Protein AF-L8LSI2-F1 (afdb_monomer)

Mean predicted aligned error: 6.13 Å

Foldseek 3Di:
DPDPDDDDFDDDFDPVCVVVLLVQLLLLLVLLVVVQVCVVPDPDDVVVVLVCCCVPSLFDSQQVVQSVVVSVVLVVVLVVVLVVVLVVLVVLLVVLVVVLVVLVVVLVVDDDDCDDPPDHDPNRVSVVVSVVSVVVNVVSVVVNVVSVPDDGDDDQLDPVLVVCLVPVVVVPHPDNVRSVVSSSVSSSQGGKRWFALVDQLQGPQWHDDPFKIKGADRSNCCVPQNGIDIGGRHDTPPCRVVSVVCSVSSHHDMDTDGD

Structure (mmCIF, N/CA/C/O backbone):
data_AF-L8LSI2-F1
#
_entry.id   AF-L8LSI2-F1
#
loop_
_atom_site.group_PDB
_atom_site.id
_atom_site.type_symbol
_atom_site.label_atom_id
_atom_site.label_alt_id
_atom_site.label_comp_id
_atom_site.label_asym_id
_atom_site.label_entity_id
_atom_site.label_seq_id
_atom_site.pdbx_PDB_ins_code
_atom_site.Cartn_x
_atom_site.Cartn_y
_atom_site.Cartn_z
_atom_site.occupancy
_atom_site.B_iso_or_equiv
_atom_site.auth_seq_id
_atom_site.auth_comp_id
_atom_site.auth_asym_id
_atom_site.auth_atom_id
_atom_site.pdbx_PDB_model_num
ATOM 1 N N . MET A 1 1 ? 2.023 -29.918 3.767 1.00 35.50 1 MET A N 1
ATOM 2 C CA . MET A 1 1 ? 2.142 -28.447 3.877 1.00 35.50 1 MET A CA 1
ATOM 3 C C . MET A 1 1 ? 0.892 -27.826 3.274 1.00 35.50 1 MET A C 1
ATOM 5 O O . MET A 1 1 ? 0.825 -27.642 2.066 1.00 35.50 1 MET A O 1
ATOM 9 N N . THR A 1 2 ? -0.143 -27.598 4.078 1.00 40.16 2 THR A N 1
ATOM 10 C CA . THR A 1 2 ? -1.339 -26.873 3.631 1.00 40.16 2 THR A CA 1
ATOM 11 C C . THR A 1 2 ? -0.936 -25.434 3.340 1.00 40.16 2 THR A C 1
ATOM 13 O O . THR A 1 2 ? -0.542 -24.702 4.243 1.00 40.16 2 THR A O 1
ATOM 16 N N . SER A 1 3 ? -0.969 -25.049 2.065 1.00 47.06 3 SER A N 1
ATOM 17 C CA . SER A 1 3 ? -0.861 -23.649 1.660 1.00 47.06 3 SER A CA 1
ATOM 18 C C . SER A 1 3 ? -1.893 -22.843 2.455 1.00 47.06 3 SER A C 1
ATOM 20 O O . SER A 1 3 ? -3.086 -23.139 2.369 1.00 47.06 3 SER A O 1
ATOM 22 N N . ASN A 1 4 ? -1.449 -21.873 3.263 1.00 65.06 4 ASN A N 1
ATOM 23 C CA . ASN A 1 4 ? -2.343 -20.934 3.942 1.00 65.06 4 ASN A CA 1
ATOM 24 C C . ASN A 1 4 ? -3.002 -20.057 2.872 1.00 65.06 4 ASN A C 1
ATOM 26 O O . ASN A 1 4 ? -2.488 -19.002 2.498 1.00 65.06 4 ASN A O 1
ATOM 30 N N . ARG A 1 5 ? -4.120 -20.540 2.328 1.00 80.12 5 ARG A N 1
ATOM 31 C CA . ARG A 1 5 ? -4.909 -19.838 1.323 1.00 80.12 5 ARG A CA 1
ATOM 32 C C . ARG A 1 5 ? -5.570 -18.637 1.991 1.00 80.12 5 ARG A C 1
ATOM 34 O O . ARG A 1 5 ? -6.463 -18.792 2.814 1.00 80.12 5 ARG A O 1
ATOM 41 N N . VAL A 1 6 ? -5.127 -17.440 1.623 1.00 85.75 6 VAL A N 1
ATOM 42 C CA . VAL A 1 6 ? -5.803 -16.193 1.986 1.00 85.75 6 VAL A CA 1
ATOM 43 C C . VAL A 1 6 ? -6.892 -15.939 0.949 1.00 85.75 6 VAL A C 1
ATOM 45 O O . VAL A 1 6 ? -6.608 -15.882 -0.247 1.00 85.75 6 VAL A O 1
ATOM 48 N N . VAL A 1 7 ? -8.132 -15.802 1.407 1.00 91.69 7 VAL A N 1
ATOM 49 C CA . VAL A 1 7 ? -9.294 -15.432 0.589 1.00 91.69 7 VAL A CA 1
ATOM 50 C C . VAL A 1 7 ? -9.798 -14.054 1.008 1.00 91.69 7 VAL A C 1
ATOM 52 O O . VAL A 1 7 ? -9.574 -13.611 2.134 1.00 91.69 7 VAL A O 1
ATOM 55 N N . THR A 1 8 ? -10.419 -13.323 0.087 1.00 93.56 8 THR A N 1
ATOM 56 C CA . THR A 1 8 ? -10.956 -11.984 0.352 1.00 93.56 8 THR A CA 1
ATOM 57 C C . THR A 1 8 ? -12.347 -11.885 -0.242 1.00 93.56 8 THR A C 1
ATOM 59 O O . THR A 1 8 ? -12.521 -12.069 -1.445 1.00 93.56 8 THR A O 1
ATOM 62 N N . TYR A 1 9 ? -13.311 -11.563 0.614 1.00 94.62 9 TYR A N 1
ATOM 63 C CA . TYR A 1 9 ? -14.705 -11.335 0.258 1.00 94.62 9 TYR A CA 1
ATOM 64 C C . TYR A 1 9 ? -15.060 -9.873 0.485 1.00 94.62 9 TYR A C 1
ATOM 66 O O . TYR A 1 9 ? -14.473 -9.205 1.338 1.00 94.62 9 TYR A O 1
ATOM 74 N N . GLN A 1 10 ? -16.002 -9.369 -0.305 1.00 94.50 10 GLN A N 1
ATOM 75 C CA . GLN A 1 10 ? -16.424 -7.975 -0.257 1.00 94.50 10 GLN A CA 1
ATOM 76 C C . GLN A 1 10 ? -17.940 -7.880 -0.146 1.00 94.50 10 GLN A C 1
ATOM 78 O O . GLN A 1 10 ? -18.670 -8.674 -0.739 1.00 94.50 10 GLN A O 1
ATOM 83 N N . THR A 1 11 ? -18.391 -6.874 0.589 1.00 94.56 11 THR A N 1
ATOM 84 C CA . THR A 1 11 ? -19.790 -6.467 0.666 1.00 94.56 11 THR A CA 1
ATOM 85 C C . THR A 1 11 ? -19.872 -4.948 0.796 1.00 94.56 11 THR A C 1
ATOM 87 O O . THR A 1 11 ? -18.849 -4.288 1.001 1.00 94.56 11 THR A O 1
ATOM 90 N N . ARG A 1 12 ? -21.067 -4.389 0.607 1.00 93.56 12 ARG A N 1
ATOM 91 C CA . ARG A 1 12 ? -21.328 -2.954 0.734 1.00 93.56 12 ARG A CA 1
ATOM 92 C C . ARG A 1 12 ? -21.950 -2.669 2.096 1.00 93.56 12 ARG A C 1
ATOM 94 O O . ARG A 1 12 ? -22.789 -3.431 2.558 1.00 93.56 12 ARG A O 1
ATOM 101 N N . ILE A 1 13 ? -21.517 -1.571 2.699 1.00 92.44 13 ILE A N 1
ATOM 102 C CA . ILE A 1 13 ? -22.135 -0.985 3.892 1.00 92.44 13 ILE A CA 1
ATOM 103 C C . ILE A 1 13 ? -23.110 0.117 3.464 1.00 92.44 13 ILE A C 1
ATOM 105 O O . ILE A 1 13 ? -23.010 0.613 2.333 1.00 92.44 13 ILE A O 1
ATOM 109 N N . ASP A 1 14 ? -24.022 0.500 4.354 1.00 92.06 14 ASP A N 1
ATOM 110 C CA . ASP A 1 14 ? -24.950 1.597 4.095 1.00 92.06 14 ASP A CA 1
ATOM 111 C C . ASP A 1 14 ? -24.201 2.939 4.021 1.00 92.06 14 ASP A C 1
ATOM 113 O O . ASP A 1 14 ? -23.191 3.171 4.691 1.00 92.06 14 ASP A O 1
ATOM 117 N N . SER A 1 15 ? -24.718 3.835 3.185 1.00 90.75 15 SER A N 1
ATOM 118 C CA . SER A 1 15 ? -24.304 5.233 3.104 1.00 90.75 15 SER A CA 1
ATOM 119 C C . SER A 1 15 ? -24.383 5.978 4.441 1.00 90.75 15 SER A C 1
ATOM 121 O O . SER A 1 15 ? -23.566 6.873 4.672 1.00 90.75 15 SER A O 1
ATOM 123 N N . SER A 1 16 ? -25.300 5.595 5.342 1.00 93.12 16 SER A N 1
ATOM 124 C CA . SER A 1 16 ? -25.395 6.159 6.697 1.00 93.12 16 SER A CA 1
ATOM 125 C C . SER A 1 16 ? -24.095 6.010 7.487 1.00 93.12 16 SER A C 1
ATOM 127 O O . SER A 1 16 ? -23.761 6.863 8.310 1.00 93.12 16 SER A O 1
ATOM 129 N N . ASP A 1 17 ? -23.321 4.965 7.196 1.00 94.31 17 ASP A N 1
ATOM 130 C CA . ASP A 1 17 ? -22.139 4.599 7.973 1.00 94.31 17 ASP A CA 1
ATOM 131 C C . ASP A 1 17 ? -20.854 5.236 7.420 1.00 94.31 17 ASP A C 1
ATOM 133 O O . ASP A 1 17 ? -19.763 5.090 7.988 1.00 94.31 17 ASP A O 1
ATOM 137 N N . TYR A 1 18 ? -20.953 5.974 6.307 1.00 93.12 18 TYR A N 1
ATOM 138 C CA . TYR A 1 18 ? -19.796 6.574 5.639 1.00 93.12 18 TYR A CA 1
ATOM 139 C C . TYR A 1 18 ? -19.136 7.648 6.500 1.00 93.12 18 TYR A C 1
ATOM 141 O O . TYR A 1 18 ? -17.911 7.751 6.493 1.00 93.12 18 TYR A O 1
ATOM 149 N N . SER A 1 19 ? -19.910 8.402 7.289 1.00 93.31 19 SER A N 1
ATOM 150 C CA . SER A 1 19 ? -19.361 9.403 8.215 1.00 93.31 19 SER A CA 1
ATOM 151 C C . SER A 1 19 ? -18.460 8.753 9.270 1.00 93.31 19 SER A C 1
ATOM 153 O O . SER A 1 19 ? -17.312 9.166 9.434 1.00 93.31 19 SER A O 1
ATOM 155 N N . PHE A 1 20 ? -18.922 7.671 9.906 1.00 95.06 20 PHE A N 1
ATOM 156 C CA . PHE A 1 20 ? -18.107 6.903 10.849 1.00 95.06 20 PHE A CA 1
ATOM 157 C C . PHE A 1 20 ? -16.828 6.376 10.190 1.00 95.06 20 PHE A C 1
ATOM 159 O O . PHE A 1 20 ? -15.725 6.503 10.733 1.00 95.06 20 PHE A O 1
ATOM 166 N N . CYS A 1 21 ? -16.959 5.809 8.990 1.00 95.00 21 CYS A N 1
ATOM 167 C CA . CYS A 1 21 ? -15.807 5.300 8.265 1.00 95.00 21 CYS A CA 1
ATOM 168 C C . CYS A 1 21 ? -14.811 6.415 7.907 1.00 95.00 21 CYS A C 1
ATOM 170 O O . CYS A 1 21 ? -13.594 6.194 7.993 1.00 95.00 21 CYS A O 1
ATOM 172 N N . HIS A 1 22 ? -15.310 7.604 7.558 1.00 93.88 22 HIS A N 1
ATOM 173 C CA . HIS A 1 22 ? -14.516 8.797 7.279 1.00 93.88 22 HIS A CA 1
ATOM 174 C C . HIS A 1 22 ? -13.660 9.211 8.478 1.00 93.88 22 HIS A C 1
ATOM 176 O O . HIS A 1 22 ? -12.438 9.326 8.345 1.00 93.88 22 HIS A O 1
ATOM 182 N N . GLU A 1 23 ? -14.263 9.336 9.660 1.00 94.69 23 GLU A N 1
ATOM 183 C CA . GLU A 1 23 ? -13.556 9.708 10.894 1.00 94.69 23 GLU A CA 1
ATOM 184 C C . GLU A 1 23 ? -12.493 8.671 11.281 1.00 94.69 23 GLU A C 1
ATOM 186 O O . GLU A 1 23 ? -11.322 8.996 11.511 1.00 94.69 23 GLU A O 1
ATOM 191 N N . MET A 1 24 ? -12.862 7.386 11.254 1.00 95.50 24 MET A N 1
ATOM 192 C CA . MET A 1 24 ? -11.935 6.286 11.527 1.00 95.50 24 MET A CA 1
ATOM 193 C C . MET A 1 24 ? -10.761 6.260 10.544 1.00 95.50 24 MET A C 1
ATOM 195 O O . MET A 1 24 ? -9.601 6.138 10.947 1.00 95.50 24 MET A O 1
ATOM 199 N N . GLY A 1 25 ? -11.044 6.380 9.245 1.00 95.06 25 GLY A N 1
ATOM 200 C CA . GLY A 1 25 ? -10.015 6.389 8.209 1.00 95.06 25 GLY A CA 1
ATOM 201 C C . GLY A 1 25 ? -9.101 7.606 8.308 1.00 95.06 25 GLY A C 1
ATOM 202 O O . GLY A 1 25 ? -7.893 7.465 8.108 1.00 95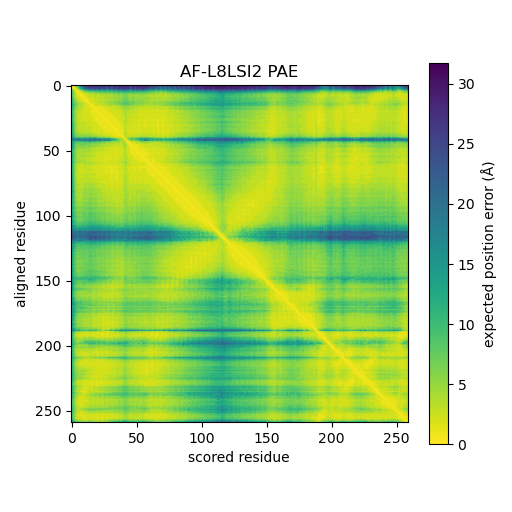.06 25 GLY A O 1
ATOM 203 N N . THR A 1 26 ? -9.638 8.771 8.672 1.00 94.88 26 THR A N 1
ATOM 204 C CA . THR A 1 26 ? -8.862 10.000 8.883 1.00 94.88 26 THR A CA 1
ATOM 205 C C . THR A 1 26 ? -7.878 9.829 10.032 1.00 94.88 26 THR A C 1
ATOM 207 O O . THR A 1 26 ? -6.672 10.023 9.837 1.00 94.88 26 THR A O 1
ATOM 210 N N . LEU A 1 27 ? -8.353 9.361 11.192 1.00 95.38 27 LEU A N 1
ATOM 211 C CA . LEU A 1 27 ? -7.509 9.085 12.354 1.00 95.38 27 LEU A CA 1
ATOM 212 C C . LEU A 1 27 ? -6.413 8.062 12.021 1.00 95.38 27 LEU A C 1
ATOM 214 O O . LEU A 1 27 ? -5.227 8.309 12.251 1.00 95.38 27 LEU A O 1
ATOM 218 N N . PHE A 1 28 ? -6.778 6.924 11.425 1.00 95.62 28 PHE A N 1
ATOM 219 C CA . PHE A 1 28 ? -5.820 5.862 11.100 1.00 95.62 28 PHE A CA 1
ATOM 220 C C . PHE A 1 28 ? -4.776 6.324 10.083 1.00 95.62 28 PHE A C 1
ATOM 222 O O . PHE A 1 28 ? -3.589 6.028 10.238 1.00 95.62 28 PHE A O 1
ATOM 229 N N . SER A 1 29 ? -5.194 7.085 9.072 1.00 94.12 29 SER A N 1
ATOM 230 C CA . SER A 1 29 ? -4.292 7.615 8.049 1.00 94.12 29 SER A CA 1
ATOM 231 C C . SER A 1 29 ? -3.333 8.649 8.636 1.00 94.12 29 SER A C 1
ATOM 233 O O . SER A 1 29 ? -2.139 8.626 8.330 1.00 94.12 29 SER A O 1
ATOM 235 N N . GLN A 1 30 ? -3.809 9.527 9.526 1.00 93.75 30 GLN A N 1
ATOM 236 C CA . GLN A 1 30 ? -2.961 10.488 10.236 1.00 93.75 30 GLN A CA 1
ATOM 237 C C . GLN A 1 30 ? -1.886 9.776 11.067 1.00 93.75 30 GLN A C 1
ATOM 239 O O . GLN A 1 30 ? -0.707 10.144 11.007 1.00 93.75 30 GLN A O 1
ATOM 244 N N . ILE A 1 31 ? -2.280 8.734 11.798 1.00 95.31 31 ILE A N 1
ATOM 245 C CA . ILE A 1 31 ? -1.373 7.917 12.605 1.00 95.31 31 ILE A CA 1
ATOM 246 C C . ILE A 1 31 ? -0.343 7.214 11.721 1.00 95.31 31 ILE A C 1
ATOM 248 O O . ILE A 1 31 ? 0.853 7.294 11.999 1.00 95.31 31 ILE A O 1
ATOM 252 N N . GLU A 1 32 ? -0.779 6.569 10.637 1.00 94.94 32 GLU A N 1
ATOM 253 C CA . GLU A 1 32 ? 0.101 5.869 9.698 1.00 94.94 32 GLU A CA 1
ATOM 254 C C . GLU A 1 32 ? 1.163 6.809 9.108 1.00 94.94 32 GLU A C 1
ATOM 256 O O . GLU A 1 32 ? 2.353 6.485 9.069 1.00 94.94 32 GLU A O 1
ATOM 261 N N . LEU A 1 33 ? 0.739 7.997 8.678 1.00 93.06 33 LEU A N 1
ATOM 262 C CA . LEU A 1 33 ? 1.605 9.019 8.097 1.00 93.06 33 LEU A CA 1
ATOM 263 C C . LEU A 1 33 ? 2.661 9.516 9.081 1.00 93.06 33 LEU A C 1
ATOM 265 O O . LEU A 1 33 ? 3.830 9.669 8.713 1.00 93.06 33 LEU A O 1
ATOM 269 N N . ASN A 1 34 ? 2.253 9.796 10.316 1.00 93.69 34 ASN A N 1
ATOM 270 C CA . ASN A 1 34 ? 3.161 10.289 11.343 1.00 93.69 34 ASN A CA 1
ATOM 271 C C . ASN A 1 34 ? 4.124 9.188 11.796 1.00 93.69 34 ASN A C 1
ATOM 273 O O . ASN A 1 34 ? 5.329 9.438 11.852 1.00 93.69 34 ASN A O 1
ATOM 277 N N . LEU A 1 35 ? 3.635 7.954 11.948 1.00 94.62 35 LEU A N 1
ATOM 278 C CA . LEU A 1 35 ? 4.472 6.798 12.258 1.00 94.62 35 LEU A CA 1
ATOM 279 C C . LEU A 1 35 ? 5.518 6.565 11.160 1.00 94.62 35 LEU A C 1
ATOM 281 O O . LEU A 1 35 ? 6.690 6.361 11.458 1.00 94.62 35 LEU A O 1
ATOM 285 N N . TYR A 1 36 ? 5.137 6.660 9.882 1.00 93.62 36 TYR A N 1
ATOM 286 C CA . TYR A 1 36 ? 6.086 6.548 8.772 1.00 93.62 36 TYR A CA 1
ATOM 287 C C . TYR A 1 36 ? 7.171 7.629 8.805 1.00 93.62 36 TYR A C 1
ATOM 289 O O . TYR A 1 36 ? 8.335 7.352 8.512 1.00 93.62 36 TYR A O 1
ATOM 297 N N . ARG A 1 37 ? 6.808 8.872 9.136 1.00 91.38 37 ARG A N 1
ATOM 298 C CA . ARG A 1 37 ? 7.770 9.978 9.241 1.00 91.38 37 ARG A CA 1
ATOM 299 C C . ARG A 1 37 ? 8.748 9.750 10.383 1.00 91.38 37 ARG A C 1
ATOM 301 O O . ARG A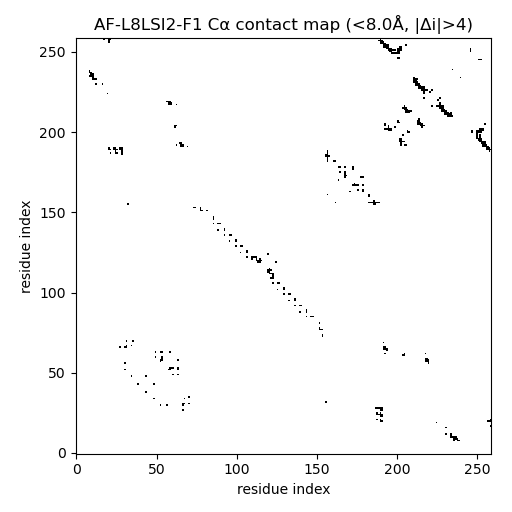 1 37 ? 9.941 9.951 10.183 1.00 91.38 37 ARG A O 1
ATOM 308 N N . GLU A 1 38 ? 8.256 9.324 11.539 1.00 91.75 38 GLU A N 1
ATOM 309 C CA . GLU A 1 38 ? 9.090 9.059 12.710 1.00 91.75 38 GLU A CA 1
ATOM 310 C C . GLU A 1 38 ? 10.021 7.874 12.472 1.00 91.75 38 GLU A C 1
ATOM 312 O O . GLU A 1 38 ? 11.222 8.046 12.611 1.00 91.75 38 GLU A O 1
ATOM 317 N N . LEU A 1 39 ? 9.532 6.753 11.934 1.00 89.75 39 LEU A N 1
ATOM 318 C CA . LEU A 1 39 ? 10.380 5.608 11.568 1.00 89.75 39 LEU A CA 1
ATOM 319 C C . LEU A 1 39 ? 11.499 5.950 10.566 1.00 89.75 39 LEU A C 1
ATOM 321 O O . LEU A 1 39 ? 12.461 5.198 10.434 1.00 89.75 39 LEU A O 1
ATOM 325 N N . ASN A 1 40 ? 11.372 7.049 9.816 1.00 86.44 40 ASN A N 1
ATOM 326 C CA . ASN A 1 40 ? 12.411 7.518 8.900 1.00 86.44 40 ASN A CA 1
ATOM 327 C C . ASN A 1 40 ? 13.338 8.591 9.483 1.00 86.44 40 ASN A C 1
ATOM 329 O O . ASN A 1 40 ? 14.365 8.856 8.858 1.00 86.44 40 ASN A O 1
ATOM 333 N N . ARG A 1 41 ? 12.958 9.238 10.591 1.00 84.50 41 ARG A N 1
ATOM 334 C CA . ARG A 1 41 ? 13.677 10.370 11.200 1.00 84.50 41 ARG A CA 1
ATOM 335 C C . ARG A 1 41 ? 14.333 10.014 12.526 1.00 84.50 41 ARG A C 1
ATOM 337 O O . ARG A 1 41 ? 15.412 10.517 12.800 1.00 84.50 41 ARG A O 1
ATOM 344 N N . SER A 1 42 ? 13.652 9.236 13.361 1.00 72.19 42 SER A N 1
ATOM 345 C CA . SER A 1 42 ? 14.090 8.901 14.708 1.00 72.19 42 SER A CA 1
ATOM 346 C C . SER A 1 42 ? 14.646 7.481 14.761 1.00 72.19 42 SER A C 1
ATOM 348 O O . SER A 1 42 ? 14.160 6.576 14.088 1.00 72.19 42 SER A O 1
ATOM 350 N N . GLU A 1 43 ? 15.645 7.282 15.615 1.00 74.00 43 GLU A N 1
ATOM 351 C CA . GLU A 1 43 ? 16.168 5.957 15.977 1.00 74.00 43 GLU A CA 1
ATOM 352 C C . GLU A 1 43 ? 15.375 5.329 17.138 1.00 74.00 43 GLU A C 1
ATOM 354 O O . GLU A 1 43 ? 15.789 4.331 17.725 1.00 74.00 43 GLU A O 1
ATOM 359 N N . LYS A 1 44 ? 14.212 5.906 17.486 1.00 85.62 44 LYS A N 1
ATOM 360 C CA . LYS A 1 44 ? 13.384 5.405 18.585 1.00 85.62 44 LYS A CA 1
ATOM 361 C C . LYS A 1 44 ? 12.910 3.982 18.276 1.00 85.62 44 LYS A C 1
ATOM 363 O O . LYS A 1 44 ? 12.389 3.729 17.182 1.00 85.62 44 LYS A O 1
ATOM 368 N N . PRO A 1 45 ? 12.998 3.051 19.238 1.00 88.88 45 PRO A N 1
ATOM 369 C CA . PRO A 1 45 ? 12.487 1.710 19.036 1.00 88.88 45 PRO A CA 1
ATOM 370 C C . PRO A 1 45 ? 10.958 1.741 18.927 1.00 88.88 45 PRO A C 1
ATOM 372 O O . PRO A 1 45 ? 10.263 2.514 19.588 1.00 88.88 45 PRO A O 1
ATOM 375 N N . LEU A 1 46 ? 10.403 0.829 18.123 1.00 90.12 46 LEU A N 1
ATOM 376 C CA . LEU A 1 46 ? 8.959 0.742 17.866 1.00 90.12 46 LEU A CA 1
ATOM 377 C C . LEU A 1 46 ? 8.120 0.583 19.149 1.00 90.12 46 LEU A C 1
ATOM 379 O O . LEU A 1 46 ? 6.958 0.984 19.183 1.00 90.12 46 LEU A O 1
ATOM 383 N N . LYS A 1 47 ? 8.700 -0.005 20.201 1.00 91.88 47 LYS A N 1
ATOM 384 C CA . LYS A 1 47 ? 8.057 -0.177 21.510 1.00 91.88 47 LYS A CA 1
ATOM 385 C C . LYS A 1 47 ? 7.729 1.167 22.164 1.00 91.88 47 LYS A C 1
ATOM 387 O O . LYS A 1 47 ? 6.631 1.321 22.696 1.00 91.88 47 LYS A O 1
ATOM 392 N N . ASP A 1 48 ? 8.645 2.125 22.089 1.00 92.56 48 ASP A N 1
ATOM 393 C CA . ASP A 1 48 ? 8.465 3.442 22.700 1.00 92.56 48 ASP A CA 1
ATOM 394 C C . ASP A 1 48 ? 7.500 4.281 21.868 1.00 92.56 48 ASP A C 1
ATOM 396 O O . ASP A 1 48 ? 6.546 4.835 22.411 1.00 92.56 48 ASP A O 1
ATOM 400 N N . LEU A 1 49 ? 7.640 4.227 20.536 1.00 93.50 49 LEU A N 1
ATOM 401 C CA . LEU A 1 49 ? 6.680 4.830 19.607 1.00 93.50 49 LEU A CA 1
ATOM 402 C C . LEU A 1 49 ? 5.259 4.326 19.853 1.00 93.50 49 LEU A C 1
ATOM 404 O O . LEU A 1 49 ? 4.322 5.115 19.891 1.00 93.50 49 LEU A O 1
ATOM 408 N N . LYS A 1 50 ? 5.087 3.016 20.075 1.00 94.62 50 LYS A N 1
ATOM 409 C CA . LYS A 1 50 ? 3.785 2.447 20.422 1.00 94.62 50 LYS A CA 1
ATOM 410 C C . LYS A 1 50 ? 3.214 3.128 21.661 1.00 94.62 50 LYS A C 1
ATOM 412 O O . LYS A 1 50 ? 2.100 3.630 21.588 1.00 94.62 50 LYS A O 1
ATOM 417 N N . ARG A 1 51 ? 3.961 3.176 22.769 1.00 94.81 51 ARG A N 1
ATOM 418 C CA . ARG A 1 51 ? 3.502 3.790 24.030 1.00 94.81 51 ARG A CA 1
ATOM 419 C C . ARG A 1 51 ? 3.107 5.254 23.838 1.00 94.81 51 ARG A C 1
ATOM 421 O O . ARG A 1 51 ? 2.015 5.635 24.250 1.00 94.81 51 ARG A O 1
ATOM 428 N N . GLU A 1 52 ? 3.952 6.034 23.166 1.00 94.81 52 GLU A N 1
ATOM 429 C CA . GLU A 1 52 ? 3.688 7.445 22.860 1.00 94.81 52 GLU A CA 1
ATOM 430 C C . GLU A 1 52 ? 2.414 7.609 22.021 1.00 94.81 52 GLU A C 1
ATOM 432 O O . GLU A 1 52 ? 1.589 8.471 22.307 1.00 94.81 52 GLU A O 1
ATOM 437 N N . TYR A 1 53 ? 2.209 6.754 21.017 1.00 96.00 53 TYR A N 1
ATOM 438 C CA . TYR A 1 53 ? 1.077 6.851 20.097 1.00 96.00 53 TYR A CA 1
ATOM 439 C C . TYR A 1 53 ? -0.254 6.437 20.724 1.00 96.00 53 TYR A C 1
ATOM 441 O O . TYR A 1 53 ? -1.273 7.049 20.403 1.00 96.00 53 TYR A O 1
ATOM 449 N N . LEU A 1 54 ? -0.260 5.439 21.619 1.00 96.50 54 LEU A N 1
ATOM 450 C CA . LEU A 1 54 ? -1.474 5.074 22.359 1.00 96.50 54 LEU A CA 1
ATOM 451 C C . LEU A 1 54 ? -1.993 6.271 23.163 1.00 96.50 54 LEU A C 1
ATOM 453 O O . LEU A 1 54 ? -3.188 6.553 23.135 1.00 96.50 54 LEU A O 1
ATOM 457 N N . ILE A 1 55 ? -1.083 6.999 23.818 1.00 96.62 55 ILE A N 1
ATOM 458 C CA . ILE A 1 55 ? -1.415 8.192 24.601 1.00 96.62 55 ILE A CA 1
ATOM 459 C C . ILE A 1 55 ? -1.771 9.350 23.669 1.00 96.62 55 ILE A C 1
ATOM 461 O O . ILE A 1 55 ? -2.829 9.936 23.823 1.00 96.62 55 ILE A O 1
ATOM 465 N N . LYS A 1 56 ? -0.940 9.662 22.672 1.00 96.56 56 LYS A N 1
ATOM 466 C CA . LYS A 1 56 ? -1.104 10.841 21.806 1.00 96.56 56 LYS A CA 1
ATOM 467 C C . LYS A 1 56 ? -2.379 10.827 20.965 1.00 96.56 56 LYS A C 1
ATOM 4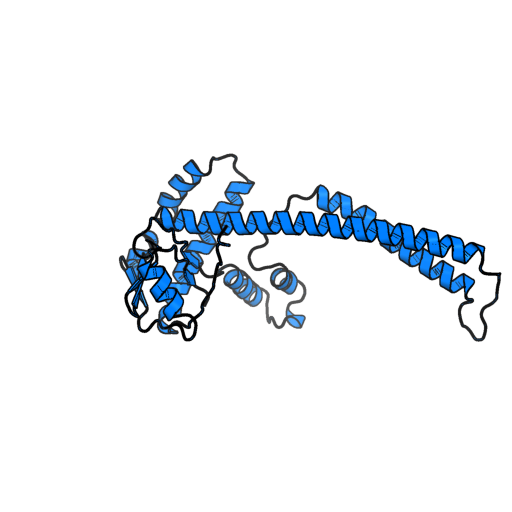69 O O . LYS A 1 56 ? -2.985 11.874 20.783 1.00 96.56 56 LYS A O 1
ATOM 474 N N . TYR A 1 57 ? -2.748 9.673 20.414 1.00 96.25 57 TYR A N 1
ATOM 475 C CA . TYR A 1 57 ? -3.910 9.548 19.525 1.00 96.25 57 TYR A CA 1
ATOM 476 C C . TYR A 1 57 ? -5.110 8.880 20.192 1.00 96.25 57 TYR A C 1
ATOM 478 O O . TYR A 1 57 ? -6.110 8.639 19.522 1.00 96.25 57 TYR A O 1
ATOM 486 N N . HIS A 1 58 ? -5.000 8.548 21.482 1.00 96.31 58 HIS A N 1
ATOM 487 C CA . HIS A 1 58 ? -6.050 7.874 22.244 1.00 96.31 58 HIS A CA 1
ATOM 488 C C . HIS A 1 58 ? -6.577 6.636 21.497 1.00 96.31 58 HIS A C 1
ATOM 490 O O . HIS A 1 58 ? -7.772 6.493 21.243 1.00 96.31 58 HIS A O 1
ATOM 496 N N . ILE A 1 59 ? -5.659 5.747 21.107 1.00 96.62 59 ILE A N 1
ATOM 497 C CA . ILE A 1 59 ? -5.965 4.490 20.414 1.00 96.62 59 ILE A CA 1
ATOM 498 C C . ILE A 1 59 ? -5.579 3.291 21.275 1.00 96.62 59 ILE A C 1
ATOM 500 O O . ILE A 1 59 ? -4.735 3.383 22.167 1.00 96.62 59 ILE A O 1
ATOM 504 N N . ASN A 1 60 ? -6.159 2.129 20.984 1.00 94.94 60 ASN A N 1
ATOM 505 C CA . ASN A 1 60 ? -5.798 0.899 21.678 1.00 94.94 60 ASN A CA 1
ATOM 506 C C . ASN A 1 60 ? -4.596 0.184 21.022 1.00 94.94 60 ASN A C 1
ATOM 508 O O . ASN A 1 60 ? -4.229 0.415 19.865 1.00 94.94 60 ASN A O 1
ATOM 512 N N . ALA A 1 61 ? -3.977 -0.736 21.767 1.00 94.69 61 ALA A N 1
ATOM 513 C CA . ALA A 1 61 ? -2.780 -1.449 21.323 1.00 94.69 61 ALA A CA 1
ATOM 514 C C . ALA A 1 61 ? -2.989 -2.293 20.052 1.00 94.69 61 ALA A C 1
ATOM 516 O O . ALA A 1 61 ? -2.060 -2.425 19.253 1.00 94.69 61 ALA A O 1
ATOM 517 N N . ARG A 1 62 ? -4.185 -2.860 19.852 1.00 93.94 62 ARG A N 1
ATOM 518 C CA . ARG A 1 62 ? -4.520 -3.691 18.683 1.00 93.94 62 ARG A CA 1
ATOM 519 C C . ARG A 1 62 ? -4.724 -2.8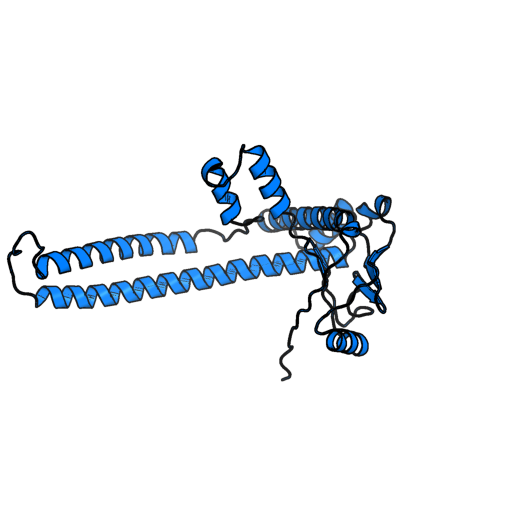42 17.426 1.00 93.94 62 ARG A C 1
ATOM 521 O O . ARG A 1 62 ? -4.302 -3.241 16.342 1.00 93.94 62 ARG A O 1
ATOM 528 N N . GLN A 1 63 ? -5.308 -1.653 17.573 1.00 95.75 63 GLN A N 1
ATOM 529 C CA . GLN A 1 63 ? -5.444 -0.665 16.501 1.00 95.75 63 GLN A CA 1
ATOM 530 C C . GLN A 1 63 ? -4.060 -0.189 16.047 1.00 95.75 63 GLN A C 1
ATOM 532 O O . GLN A 1 63 ? -3.754 -0.254 14.857 1.00 95.75 63 GLN A O 1
ATOM 537 N N . PHE A 1 64 ? -3.172 0.159 16.990 1.00 96.75 64 PHE A N 1
ATOM 538 C CA . PHE A 1 64 ? -1.783 0.501 16.661 1.00 96.75 64 PHE A CA 1
ATOM 539 C C . PHE A 1 64 ? -1.074 -0.643 15.928 1.00 96.75 64 PHE A C 1
ATOM 541 O O . PHE A 1 64 ? -0.423 -0.418 14.908 1.00 96.75 64 PHE A O 1
ATOM 548 N N . ASN A 1 65 ? -1.207 -1.878 16.423 1.00 95.19 65 ASN A N 1
ATOM 549 C CA . ASN A 1 65 ? -0.598 -3.046 15.788 1.00 95.19 65 ASN A CA 1
ATOM 550 C C . ASN A 1 65 ? -1.099 -3.237 14.347 1.00 95.19 65 ASN A C 1
ATOM 552 O O . ASN A 1 65 ? -0.290 -3.523 13.467 1.00 95.19 65 ASN A O 1
ATOM 556 N N . SER A 1 66 ? -2.398 -3.031 14.099 1.00 95.25 66 SER A N 1
ATOM 557 C CA . SER A 1 66 ? -2.986 -3.109 12.755 1.00 95.25 66 SER A CA 1
ATOM 558 C C . SER A 1 66 ? -2.370 -2.066 11.820 1.00 95.25 66 SER A C 1
ATOM 560 O O . SER A 1 66 ? -1.863 -2.417 10.755 1.00 95.25 66 SER A O 1
ATOM 562 N N . ILE A 1 67 ? -2.320 -0.799 12.249 1.00 95.81 67 ILE A N 1
ATOM 563 C CA . ILE A 1 67 ? -1.711 0.296 11.474 1.00 95.81 67 ILE A CA 1
ATOM 564 C C . ILE A 1 67 ? -0.233 0.001 11.195 1.00 95.81 67 ILE A C 1
ATOM 566 O O . ILE A 1 67 ? 0.234 0.122 10.062 1.00 95.81 67 ILE A O 1
ATOM 570 N N . CYS A 1 68 ? 0.507 -0.440 12.213 1.00 95.38 68 CYS A N 1
ATOM 571 C CA . CYS A 1 68 ? 1.920 -0.770 12.091 1.00 95.38 68 CYS A CA 1
ATOM 572 C C . CYS A 1 68 ? 2.159 -1.925 11.106 1.00 95.38 68 CYS A C 1
ATOM 574 O O . CYS A 1 68 ? 3.091 -1.855 10.303 1.00 95.38 68 CYS A O 1
ATOM 576 N N . LEU A 1 69 ? 1.326 -2.970 11.135 1.00 94.94 69 LEU A N 1
ATOM 577 C CA . LEU A 1 69 ? 1.453 -4.104 10.221 1.00 94.94 69 LEU A CA 1
ATOM 578 C C . LEU A 1 69 ? 1.215 -3.679 8.769 1.00 94.94 69 LEU A C 1
ATOM 580 O O . LEU A 1 69 ? 2.021 -4.009 7.898 1.00 94.94 69 LEU A O 1
ATOM 584 N N . ILE A 1 70 ? 0.159 -2.903 8.517 1.00 94.19 70 ILE A N 1
ATOM 585 C CA . ILE A 1 70 ? -0.139 -2.372 7.182 1.00 94.19 70 ILE A CA 1
ATOM 586 C C . ILE A 1 70 ? 1.002 -1.484 6.683 1.00 94.19 70 ILE A C 1
ATOM 588 O O . ILE A 1 70 ? 1.471 -1.658 5.555 1.00 94.19 70 ILE A O 1
ATOM 592 N N . LEU A 1 71 ? 1.518 -0.595 7.535 1.00 94.56 71 LEU A N 1
ATOM 593 C CA . LEU A 1 71 ? 2.639 0.270 7.185 1.00 94.56 71 LEU A CA 1
ATOM 594 C C . LEU A 1 71 ? 3.901 -0.537 6.848 1.00 94.56 71 LEU A C 1
ATOM 596 O O . LEU A 1 71 ? 4.544 -0.279 5.828 1.00 94.56 71 LEU A O 1
ATOM 600 N N . LYS A 1 72 ? 4.242 -1.544 7.661 1.00 94.25 72 LYS A N 1
ATOM 601 C CA . LYS A 1 72 ? 5.360 -2.461 7.384 1.00 94.25 72 LYS A CA 1
ATOM 602 C C . LYS A 1 72 ? 5.172 -3.182 6.050 1.00 94.25 72 LYS A C 1
ATOM 604 O O . LYS A 1 72 ? 6.125 -3.269 5.279 1.00 94.25 72 LYS A O 1
ATOM 609 N N . GLY A 1 73 ? 3.951 -3.624 5.746 1.00 93.75 73 GLY A N 1
ATOM 610 C CA . GLY A 1 73 ? 3.600 -4.215 4.454 1.00 93.75 73 GLY A CA 1
ATOM 611 C C . GLY A 1 73 ? 3.839 -3.258 3.283 1.00 93.75 73 GLY A C 1
ATOM 612 O O . GLY A 1 73 ? 4.469 -3.638 2.295 1.00 93.75 73 GLY A O 1
ATOM 613 N N . LYS A 1 74 ? 3.430 -1.987 3.408 1.00 93.38 74 LYS A N 1
ATOM 614 C CA . LYS A 1 74 ? 3.695 -0.949 2.394 1.00 93.38 74 LYS A CA 1
ATOM 615 C C . LYS A 1 74 ? 5.199 -0.707 2.210 1.00 93.38 74 LYS A C 1
ATOM 617 O O . LYS A 1 74 ? 5.667 -0.635 1.075 1.00 93.38 74 LYS A O 1
ATOM 622 N N . ILE A 1 75 ? 5.972 -0.631 3.298 1.00 93.44 75 ILE A N 1
ATOM 623 C CA . ILE A 1 75 ? 7.438 -0.468 3.247 1.00 93.44 75 ILE A CA 1
ATOM 624 C C . ILE A 1 75 ? 8.091 -1.663 2.540 1.00 93.44 75 ILE A C 1
ATOM 626 O O . ILE A 1 75 ? 8.898 -1.473 1.627 1.00 93.44 75 ILE A O 1
ATOM 630 N N . ALA A 1 76 ? 7.719 -2.886 2.923 1.00 94.06 76 ALA A N 1
ATOM 631 C CA . ALA A 1 76 ? 8.219 -4.108 2.302 1.00 94.06 76 ALA A CA 1
ATOM 632 C C . ALA A 1 76 ? 7.894 -4.146 0.801 1.00 94.06 76 ALA A C 1
ATOM 634 O O . ALA A 1 76 ? 8.783 -4.379 -0.015 1.00 94.06 76 ALA A O 1
ATOM 635 N N . SER A 1 77 ? 6.655 -3.815 0.426 1.00 93.88 77 SER A N 1
ATOM 636 C CA . SER A 1 77 ? 6.220 -3.750 -0.972 1.00 93.88 77 SER A CA 1
ATOM 637 C C . SER A 1 77 ? 7.053 -2.768 -1.801 1.00 93.88 77 SER A C 1
ATOM 639 O O . SER A 1 77 ? 7.508 -3.117 -2.892 1.00 93.88 77 SER A O 1
ATOM 641 N N . VAL A 1 78 ? 7.330 -1.564 -1.285 1.00 92.56 78 VAL A N 1
ATOM 642 C CA . VAL A 1 78 ? 8.176 -0.586 -1.992 1.00 92.56 78 VAL A CA 1
ATOM 643 C C . VAL A 1 78 ? 9.606 -1.101 -2.158 1.00 92.56 78 VAL A C 1
ATOM 645 O O . VAL A 1 78 ? 10.196 -0.936 -3.230 1.00 92.56 78 VAL A O 1
ATOM 648 N N . ASN A 1 79 ? 10.160 -1.754 -1.136 1.00 92.31 79 ASN A N 1
ATOM 649 C CA . ASN A 1 79 ? 11.494 -2.346 -1.211 1.00 92.31 79 ASN A CA 1
ATOM 650 C C . ASN A 1 79 ? 11.566 -3.461 -2.265 1.00 92.31 79 ASN A C 1
ATOM 652 O O . ASN A 1 79 ? 12.492 -3.469 -3.077 1.00 92.31 79 ASN A O 1
ATOM 656 N N . GLU A 1 80 ? 10.572 -4.349 -2.314 1.00 94.88 80 GLU A N 1
ATOM 657 C CA . GLU A 1 80 ? 10.491 -5.402 -3.333 1.00 94.88 80 GLU A CA 1
ATOM 658 C C . GLU A 1 80 ? 10.305 -4.829 -4.743 1.00 94.88 80 GLU A C 1
ATOM 660 O O . GLU A 1 80 ? 11.023 -5.204 -5.673 1.00 94.88 80 GLU A O 1
ATOM 665 N N . CYS A 1 81 ? 9.433 -3.829 -4.907 1.00 92.62 81 CYS A N 1
ATOM 666 C CA . CYS A 1 81 ? 9.269 -3.133 -6.184 1.00 92.62 81 CYS A CA 1
ATOM 667 C C . CYS A 1 81 ? 10.584 -2.501 -6.661 1.00 92.62 81 CYS A C 1
ATOM 669 O O . CYS A 1 81 ? 10.895 -2.538 -7.854 1.00 92.62 81 CYS A O 1
ATOM 671 N N . ARG A 1 82 ? 11.389 -1.949 -5.744 1.00 92.25 82 ARG A N 1
ATOM 672 C CA . ARG A 1 82 ? 12.708 -1.388 -6.063 1.00 92.25 82 ARG A CA 1
ATOM 673 C C . ARG A 1 82 ? 13.688 -2.468 -6.512 1.00 92.25 82 ARG A C 1
ATOM 675 O O . ARG A 1 82 ? 14.358 -2.272 -7.526 1.00 92.25 82 ARG A O 1
ATOM 682 N N . LYS A 1 83 ? 13.754 -3.607 -5.814 1.00 94.12 83 LYS A N 1
ATOM 683 C CA . LYS A 1 83 ? 14.583 -4.757 -6.227 1.00 94.12 83 LYS A CA 1
ATOM 684 C C . LYS A 1 83 ? 14.210 -5.215 -7.637 1.00 94.12 83 LYS A C 1
ATOM 686 O O . LYS A 1 83 ? 15.081 -5.328 -8.502 1.00 94.12 83 LYS A O 1
ATOM 691 N N . LEU A 1 84 ? 12.913 -5.382 -7.899 1.00 95.00 84 LEU A N 1
ATOM 692 C CA . LEU A 1 84 ? 12.401 -5.743 -9.219 1.00 95.00 84 LEU A CA 1
ATOM 693 C C . LEU A 1 84 ? 12.774 -4.696 -10.279 1.00 95.00 84 LEU A C 1
ATOM 695 O O . LEU A 1 84 ? 13.242 -5.045 -11.361 1.00 95.00 84 LEU A O 1
ATOM 699 N N . GLN A 1 85 ? 12.633 -3.407 -9.965 1.00 94.19 85 GLN A N 1
ATOM 700 C CA . GLN A 1 85 ? 13.011 -2.317 -10.863 1.00 94.19 85 GLN A CA 1
ATOM 701 C C . GLN A 1 85 ? 14.505 -2.351 -11.216 1.00 94.19 85 GLN A C 1
ATOM 703 O O . GLN A 1 85 ? 14.858 -2.193 -12.386 1.00 94.19 85 GLN A O 1
ATOM 708 N N . ILE A 1 86 ? 15.380 -2.574 -10.232 1.00 95.31 86 ILE A N 1
ATOM 709 C CA . ILE A 1 86 ? 16.829 -2.704 -10.436 1.00 95.31 86 ILE A CA 1
ATOM 710 C C . ILE A 1 86 ? 17.131 -3.897 -11.348 1.00 95.31 86 ILE A C 1
ATOM 712 O O . ILE A 1 86 ? 17.877 -3.755 -12.319 1.00 95.31 86 ILE A O 1
ATOM 716 N N . ASN A 1 87 ? 16.518 -5.051 -11.085 1.00 96.62 87 ASN A N 1
ATOM 717 C CA . ASN A 1 87 ? 16.710 -6.260 -11.887 1.00 96.62 87 ASN A CA 1
ATOM 718 C C . ASN A 1 87 ? 16.237 -6.070 -13.332 1.00 96.62 87 ASN A C 1
ATOM 720 O O . ASN A 1 87 ? 16.963 -6.400 -14.272 1.00 96.62 87 ASN A O 1
ATOM 724 N N . ASN A 1 88 ? 15.075 -5.444 -13.523 1.00 96.62 88 ASN A N 1
ATOM 725 C CA . ASN A 1 88 ? 14.555 -5.109 -14.845 1.00 96.62 88 ASN A CA 1
ATOM 726 C C . ASN A 1 88 ? 15.503 -4.172 -15.604 1.00 96.62 88 ASN A C 1
ATOM 728 O O . ASN A 1 88 ? 15.781 -4.405 -16.780 1.00 96.62 88 ASN A O 1
ATOM 732 N N . LEU A 1 89 ? 16.060 -3.151 -14.944 1.00 96.31 89 LEU A N 1
ATOM 733 C CA . LEU A 1 89 ? 17.032 -2.246 -15.565 1.00 96.31 89 LEU A CA 1
ATOM 734 C C . LEU A 1 89 ? 18.330 -2.964 -15.950 1.00 96.31 89 LEU A C 1
ATOM 736 O O . LEU A 1 89 ? 18.811 -2.774 -17.067 1.00 96.31 89 LEU A O 1
ATOM 740 N N . LYS A 1 90 ? 18.870 -3.819 -15.073 1.00 97.31 90 LYS A N 1
ATOM 741 C CA . LYS A 1 90 ? 20.052 -4.646 -15.374 1.00 97.31 90 LYS A CA 1
ATOM 742 C C . LYS A 1 90 ? 19.803 -5.548 -16.587 1.00 97.31 90 LYS A C 1
ATOM 744 O O . LYS A 1 90 ? 20.621 -5.583 -17.506 1.00 97.31 90 LYS A O 1
ATOM 749 N N . SER A 1 91 ? 18.651 -6.218 -16.626 1.00 97.50 91 SER A N 1
ATOM 750 C CA . SER A 1 91 ? 18.245 -7.072 -17.748 1.00 97.50 91 SER A CA 1
ATOM 751 C C . SER A 1 91 ? 18.126 -6.279 -19.057 1.00 97.50 91 SER A C 1
ATOM 753 O O . SER A 1 91 ? 18.686 -6.670 -20.083 1.00 97.50 91 SER A O 1
ATOM 755 N N . GLN A 1 92 ? 17.491 -5.103 -19.020 1.00 97.25 92 GLN A N 1
ATOM 756 C CA . GLN A 1 92 ? 17.371 -4.217 -20.181 1.00 97.25 92 GLN A CA 1
ATOM 757 C C . GLN A 1 92 ? 18.730 -3.731 -20.702 1.00 97.25 92 GLN A C 1
ATOM 759 O O . GLN A 1 92 ? 18.938 -3.702 -21.917 1.00 97.25 92 GLN A O 1
ATOM 764 N N . ILE A 1 93 ? 19.651 -3.363 -19.807 1.00 97.75 93 ILE A N 1
ATOM 765 C CA . ILE A 1 93 ? 21.021 -2.961 -20.159 1.00 97.75 93 ILE A CA 1
ATOM 766 C C . ILE A 1 93 ? 21.730 -4.115 -20.872 1.00 97.75 93 ILE A C 1
ATOM 768 O O . ILE A 1 93 ? 22.176 -3.937 -22.007 1.00 97.75 93 ILE A O 1
ATOM 772 N N . LYS A 1 94 ? 21.737 -5.313 -20.272 1.00 97.94 94 LYS A N 1
ATOM 773 C CA . LYS A 1 94 ? 22.353 -6.514 -20.857 1.00 97.94 94 LYS A CA 1
ATOM 774 C C . LYS A 1 94 ? 21.766 -6.838 -22.235 1.00 97.94 94 LYS A C 1
ATOM 776 O O . LYS A 1 94 ? 22.502 -7.070 -23.195 1.00 97.94 94 LYS A O 1
ATOM 781 N N . GLY A 1 95 ? 20.439 -6.803 -22.367 1.00 97.75 95 GLY A N 1
ATOM 782 C CA . GLY A 1 95 ? 19.752 -7.041 -23.638 1.00 97.75 95 GLY A CA 1
ATOM 783 C C . GLY A 1 95 ? 20.129 -6.024 -24.722 1.00 97.75 95 GLY A C 1
ATOM 784 O O . GLY A 1 95 ? 20.344 -6.392 -25.882 1.00 97.75 95 GLY A O 1
ATOM 785 N N . LEU A 1 96 ? 20.266 -4.743 -24.362 1.00 97.38 96 LEU A N 1
ATOM 786 C CA . LEU A 1 96 ? 20.709 -3.701 -25.290 1.00 97.38 96 LEU A CA 1
ATOM 787 C C . LEU A 1 96 ? 22.171 -3.868 -25.705 1.00 97.38 96 LEU A C 1
ATOM 789 O O . LEU A 1 96 ? 22.461 -3.707 -26.889 1.00 97.38 96 LEU A O 1
ATOM 793 N N . GLU A 1 97 ? 23.067 -4.226 -24.788 1.00 97.56 97 GLU A N 1
ATOM 794 C CA . GLU A 1 97 ? 24.482 -4.480 -25.092 1.00 97.56 97 GLU A CA 1
ATOM 795 C C . GLU A 1 97 ? 24.644 -5.634 -26.089 1.00 97.56 97 GLU A C 1
ATOM 797 O O . GLU A 1 97 ? 25.332 -5.495 -27.105 1.00 97.56 97 GLU A O 1
ATOM 802 N N . VAL A 1 98 ? 23.923 -6.741 -25.876 1.00 98.00 98 VAL A N 1
ATOM 803 C CA . VAL A 1 98 ? 23.892 -7.871 -26.820 1.00 98.00 98 VAL A CA 1
ATOM 804 C C . VAL A 1 98 ? 23.322 -7.438 -28.176 1.00 98.00 98 VAL A C 1
ATOM 806 O O . VAL A 1 98 ? 23.893 -7.753 -29.225 1.00 98.00 98 VAL A O 1
ATOM 809 N N . SER A 1 99 ? 22.219 -6.681 -28.178 1.00 97.06 99 SER A N 1
ATOM 810 C CA . SER A 1 99 ? 21.598 -6.156 -29.403 1.00 97.06 99 SER A CA 1
ATOM 811 C C . SER A 1 99 ? 22.557 -5.251 -30.186 1.00 97.06 99 SER A C 1
ATOM 813 O O . SER A 1 99 ? 22.665 -5.380 -31.408 1.00 97.06 99 SER A O 1
ATOM 815 N N . LEU A 1 100 ? 23.291 -4.375 -29.496 1.00 97.25 100 LEU A N 1
ATOM 816 C CA . LEU A 1 100 ? 24.296 -3.495 -30.088 1.00 97.25 100 LEU A CA 1
ATOM 817 C C . LEU A 1 100 ? 25.471 -4.285 -30.662 1.00 97.25 100 LEU A C 1
ATOM 819 O O . LEU A 1 100 ? 25.862 -4.023 -31.797 1.00 97.25 100 LEU A O 1
ATOM 823 N N . LYS A 1 101 ? 25.981 -5.302 -29.953 1.00 97.12 101 LYS A N 1
ATOM 824 C CA . LYS A 1 101 ? 27.043 -6.185 -30.466 1.00 97.12 101 LYS A CA 1
ATOM 825 C C . LYS A 1 101 ? 26.628 -6.848 -31.783 1.00 97.12 101 LYS A C 1
ATOM 827 O O . LYS A 1 101 ? 27.391 -6.817 -32.749 1.00 97.12 101 LYS A O 1
ATOM 832 N N . LYS A 1 102 ? 25.405 -7.391 -31.855 1.00 97.06 102 LYS A N 1
ATOM 833 C CA . LYS A 1 102 ? 24.853 -7.993 -33.085 1.00 97.06 102 LYS A CA 1
ATOM 834 C C . LYS A 1 102 ? 24.727 -6.966 -34.215 1.00 97.06 102 LYS A C 1
ATOM 836 O O . LYS A 1 102 ? 25.178 -7.226 -35.327 1.00 97.06 102 LYS A O 1
ATOM 841 N N . LYS A 1 103 ? 24.176 -5.779 -33.937 1.00 95.75 103 LYS A N 1
ATOM 842 C CA . LYS A 1 103 ? 23.992 -4.729 -34.954 1.00 95.75 103 LYS A CA 1
ATOM 843 C C . LYS A 1 103 ? 25.306 -4.129 -35.450 1.00 95.75 103 LYS A C 1
ATOM 845 O O . LYS A 1 103 ? 25.430 -3.896 -36.644 1.00 95.75 103 LYS A O 1
ATOM 850 N N . ARG A 1 104 ? 26.305 -3.949 -34.581 1.00 95.38 104 ARG A N 1
ATOM 851 C CA . ARG A 1 104 ? 27.659 -3.527 -34.977 1.00 95.38 104 ARG A CA 1
ATOM 852 C C . ARG A 1 104 ? 28.320 -4.560 -35.894 1.00 95.38 104 ARG A C 1
ATOM 854 O O . ARG A 1 104 ? 28.928 -4.177 -36.887 1.00 95.38 104 ARG A O 1
ATOM 861 N N . LYS A 1 105 ? 28.158 -5.862 -35.614 1.00 96.19 105 LYS A N 1
ATOM 862 C CA . LYS A 1 105 ? 28.606 -6.931 -36.526 1.00 96.19 105 LYS A CA 1
ATOM 863 C C . LYS A 1 105 ? 27.879 -6.872 -37.872 1.00 96.19 105 LYS A C 1
ATOM 865 O O . LYS A 1 105 ? 28.538 -6.939 -38.901 1.00 96.19 105 LYS A O 1
ATOM 870 N N . ALA A 1 106 ? 26.555 -6.708 -37.868 1.00 94.50 106 ALA A N 1
ATOM 871 C CA . ALA A 1 106 ? 25.775 -6.558 -39.097 1.00 94.50 106 ALA A CA 1
ATOM 872 C C . ALA A 1 106 ? 26.238 -5.341 -39.912 1.00 94.50 106 ALA A C 1
ATOM 874 O O . ALA A 1 106 ? 26.478 -5.475 -41.103 1.00 94.50 106 ALA A O 1
ATOM 875 N N . LEU A 1 107 ? 26.490 -4.201 -39.257 1.00 94.38 107 LEU A N 1
ATOM 876 C CA . LEU A 1 107 ? 26.985 -2.988 -39.908 1.00 94.38 107 LEU A CA 1
ATOM 877 C C . LEU A 1 107 ? 28.326 -3.213 -40.611 1.00 94.38 107 LEU A C 1
ATOM 879 O O . LEU A 1 107 ? 28.535 -2.665 -41.684 1.00 94.38 107 LEU A O 1
ATOM 883 N N . LYS A 1 108 ? 29.234 -4.019 -40.050 1.00 93.31 108 LYS A N 1
ATOM 884 C CA . LYS A 1 108 ? 30.494 -4.360 -40.731 1.00 93.31 108 LYS A CA 1
ATOM 885 C C . LYS A 1 108 ? 30.269 -5.157 -42.022 1.00 93.31 108 LYS A C 1
ATOM 887 O O . LYS A 1 108 ? 31.020 -4.966 -42.964 1.00 93.31 108 LYS A O 1
ATOM 892 N N . LYS A 1 109 ? 29.239 -6.010 -42.061 1.00 93.69 109 LYS A N 1
ATOM 893 C CA . LYS A 1 109 ? 28.883 -6.831 -43.231 1.00 93.69 109 LYS A CA 1
ATOM 894 C C . LYS A 1 109 ? 28.055 -6.079 -44.277 1.00 93.69 109 LYS A C 1
ATOM 896 O O . LYS A 1 109 ? 28.005 -6.502 -45.422 1.00 93.69 109 LYS A O 1
ATOM 901 N N . THR A 1 110 ? 27.368 -5.003 -43.894 1.00 91.31 110 THR A N 1
ATOM 902 C CA . THR A 1 110 ? 26.524 -4.236 -44.818 1.00 91.31 110 THR A CA 1
ATOM 903 C C . THR A 1 110 ? 27.388 -3.395 -45.766 1.00 91.31 110 THR A C 1
ATOM 905 O O . THR A 1 110 ? 28.127 -2.534 -45.271 1.00 91.31 110 THR A O 1
ATOM 908 N N . PRO A 1 111 ? 27.273 -3.564 -47.094 1.00 88.38 111 PRO A N 1
ATOM 909 C CA . PRO A 1 111 ? 28.045 -2.783 -48.055 1.00 88.38 111 PRO A CA 1
ATOM 910 C C . PRO A 1 111 ? 27.668 -1.297 -48.020 1.00 88.38 111 PRO A C 1
ATOM 912 O O . PRO A 1 111 ? 26.614 -0.896 -47.505 1.00 88.38 111 PRO A O 1
ATOM 915 N N . TYR A 1 112 ? 28.555 -0.458 -48.550 1.00 88.44 112 TYR A N 1
ATOM 916 C CA . TYR A 1 112 ? 28.251 0.951 -48.778 1.00 88.44 112 TYR A CA 1
ATOM 917 C C . TYR A 1 112 ? 27.201 1.074 -49.886 1.00 88.44 112 TYR A C 1
ATOM 919 O O . TYR A 1 112 ? 27.255 0.369 -50.884 1.00 88.44 112 TYR A O 1
ATOM 927 N N . SER A 1 113 ? 26.211 1.933 -49.667 1.00 84.00 113 SER A N 1
ATOM 928 C CA . SER A 1 113 ? 25.118 2.194 -50.606 1.00 84.00 113 SER A CA 1
ATOM 929 C C . SER A 1 113 ? 24.602 3.614 -50.399 1.00 84.00 113 SER A C 1
ATOM 931 O O . SER A 1 11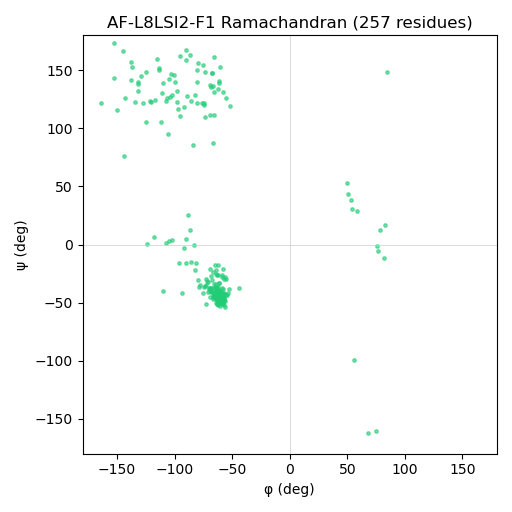3 ? 24.555 4.103 -49.259 1.00 84.00 113 SER A O 1
ATOM 933 N N . CYS A 1 114 ? 24.223 4.267 -51.496 1.00 82.62 114 CYS A N 1
ATOM 934 C CA . CYS A 1 114 ? 23.468 5.513 -51.480 1.00 82.62 114 CYS A CA 1
ATOM 935 C C . CYS A 1 114 ? 21.980 5.229 -51.225 1.00 82.62 114 CYS A C 1
ATOM 937 O O . CYS A 1 114 ? 21.494 4.109 -51.384 1.00 82.62 114 CYS A O 1
ATOM 939 N N . GLY A 1 115 ? 21.274 6.235 -50.715 1.00 82.44 115 GLY A N 1
ATOM 940 C CA . GLY A 1 115 ? 19.820 6.190 -50.615 1.00 82.44 115 GLY A CA 1
ATOM 941 C C . GLY A 1 115 ? 19.181 6.366 -51.990 1.00 82.44 115 GLY A C 1
ATOM 942 O O . GLY A 1 115 ? 19.735 7.081 -52.819 1.00 82.44 115 GLY A O 1
ATOM 943 N N . ILE A 1 116 ? 18.025 5.744 -52.219 1.00 81.44 116 ILE A N 1
ATOM 944 C CA . ILE A 1 116 ? 17.238 5.904 -53.451 1.00 81.44 116 ILE A CA 1
ATOM 945 C C . ILE A 1 116 ? 15.965 6.683 -53.099 1.00 81.44 116 ILE A C 1
ATOM 947 O O . ILE A 1 116 ? 15.376 6.443 -52.044 1.00 81.44 116 ILE A O 1
ATOM 951 N N . ASN A 1 117 ? 15.553 7.624 -53.955 1.00 81.88 117 ASN A N 1
ATOM 952 C CA . ASN A 1 117 ? 14.293 8.377 -53.836 1.00 81.88 117 ASN A CA 1
ATOM 953 C C . ASN A 1 117 ? 14.070 9.014 -52.446 1.00 81.88 117 ASN A C 1
ATOM 955 O O . ASN A 1 117 ? 12.998 8.900 -51.857 1.00 81.88 117 ASN A O 1
ATOM 959 N N . GLY A 1 118 ? 15.112 9.629 -51.873 1.00 78.56 118 GLY A N 1
ATOM 960 C CA . GLY A 1 118 ? 15.049 10.289 -50.560 1.00 78.56 118 GLY A CA 1
ATOM 961 C C . GLY A 1 118 ? 15.049 9.347 -49.345 1.00 78.56 118 GLY A C 1
ATOM 962 O O . GLY A 1 118 ? 15.068 9.812 -48.204 1.00 78.56 118 GLY A O 1
ATOM 963 N N . GLN A 1 119 ? 15.076 8.026 -49.547 1.00 84.12 119 GLN A N 1
ATOM 964 C CA . GLN A 1 119 ? 15.165 7.059 -48.453 1.00 84.12 119 GLN A CA 1
ATOM 965 C C . GLN A 1 119 ? 16.602 6.895 -47.952 1.00 84.12 119 GLN A C 1
ATOM 967 O O . GLN A 1 119 ? 17.573 7.011 -48.696 1.00 84.12 119 GLN A O 1
ATOM 972 N N . LYS A 1 120 ? 16.761 6.572 -46.664 1.00 84.06 120 LYS A N 1
ATOM 973 C CA . LYS A 1 120 ? 18.078 6.260 -46.089 1.00 84.06 120 LYS A CA 1
ATOM 974 C C . LYS A 1 120 ? 18.581 4.929 -46.635 1.00 84.06 120 LYS A C 1
ATOM 976 O O . LYS A 1 120 ? 17.844 3.948 -46.628 1.00 84.06 120 LYS A O 1
ATOM 981 N N . SER A 1 121 ? 19.865 4.861 -46.987 1.00 91.19 121 SER A N 1
ATOM 982 C CA . SER A 1 121 ? 20.475 3.578 -47.340 1.00 91.19 121 SER A CA 1
ATOM 983 C C . SER A 1 121 ? 20.421 2.591 -46.163 1.00 91.19 121 SER A C 1
ATOM 985 O O . SER A 1 121 ? 20.449 3.019 -44.997 1.00 91.19 121 SER A O 1
ATOM 987 N N . PRO A 1 122 ? 20.401 1.269 -46.415 1.00 89.62 122 PRO A N 1
ATOM 988 C CA . PRO A 1 122 ? 20.351 0.261 -45.353 1.00 89.62 122 PRO A CA 1
ATOM 989 C C . PRO A 1 122 ? 21.452 0.443 -44.297 1.00 89.62 122 PRO A C 1
ATOM 991 O O . PRO A 1 122 ? 21.215 0.314 -43.092 1.00 89.62 122 PRO A O 1
ATOM 994 N N . ARG A 1 123 ? 22.657 0.831 -44.736 1.00 92.00 123 ARG A N 1
ATOM 995 C CA . ARG A 1 123 ? 23.798 1.127 -43.858 1.00 92.00 123 ARG A CA 1
ATOM 996 C C . ARG A 1 123 ? 23.550 2.371 -42.999 1.00 92.00 123 ARG A C 1
ATOM 998 O O . ARG A 1 123 ? 23.826 2.341 -41.798 1.00 92.00 123 ARG A O 1
ATOM 1005 N N . ALA A 1 124 ? 23.021 3.450 -43.580 1.00 91.25 124 ALA A N 1
ATOM 1006 C CA . ALA A 1 124 ? 22.700 4.684 -42.859 1.00 91.25 124 ALA A CA 1
ATOM 1007 C C . ALA A 1 124 ? 21.572 4.477 -41.833 1.00 91.25 124 ALA A C 1
ATOM 1009 O O . ALA A 1 124 ? 21.678 4.929 -40.689 1.00 91.25 124 ALA A O 1
ATOM 1010 N N . TYR A 1 125 ? 20.530 3.728 -42.198 1.00 91.75 125 TYR A N 1
ATOM 1011 C CA . TYR A 1 125 ? 19.456 3.350 -41.281 1.00 91.75 125 TYR A CA 1
ATOM 1012 C C . TYR A 1 125 ? 19.977 2.507 -40.107 1.00 91.75 125 TYR A C 1
ATOM 1014 O O . TYR A 1 125 ? 19.666 2.783 -38.945 1.00 91.75 125 TYR A O 1
ATOM 1022 N N . LEU A 1 126 ? 20.848 1.529 -40.375 1.00 93.44 126 LEU A N 1
ATOM 1023 C CA . LEU A 1 126 ? 21.452 0.707 -39.328 1.00 93.44 126 LEU A CA 1
ATOM 1024 C C . LEU A 1 126 ? 22.344 1.522 -38.377 1.00 93.44 126 LEU A C 1
ATOM 1026 O O . LEU A 1 126 ? 22.268 1.314 -37.162 1.00 93.44 126 LEU A O 1
ATOM 1030 N N . LYS A 1 127 ? 23.133 2.480 -38.892 1.00 94.00 127 LYS A N 1
ATOM 1031 C CA . LYS A 1 127 ? 23.883 3.446 -38.062 1.00 94.00 127 LYS A CA 1
ATOM 1032 C C . LYS A 1 127 ? 22.946 4.243 -37.155 1.00 94.00 127 LYS A C 1
ATOM 1034 O O . LYS A 1 127 ? 23.205 4.351 -35.958 1.00 94.00 127 LYS A O 1
ATOM 1039 N N . TRP A 1 128 ? 21.834 4.743 -37.696 1.00 94.69 128 TRP A N 1
ATOM 1040 C CA . TRP A 1 128 ? 20.837 5.472 -36.914 1.00 94.69 128 TRP A CA 1
ATOM 1041 C C . TRP A 1 128 ? 20.238 4.605 -35.795 1.00 94.69 128 TRP A C 1
ATOM 1043 O O . TRP A 1 128 ? 20.189 5.047 -34.648 1.00 94.69 128 TRP A O 1
ATOM 1053 N N . ILE A 1 129 ? 19.870 3.346 -36.073 1.00 95.81 129 ILE A N 1
ATOM 1054 C CA . ILE A 1 129 ? 19.374 2.423 -35.035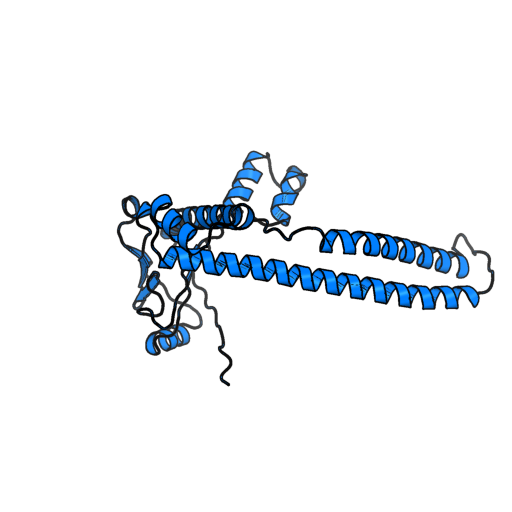 1.00 95.81 129 ILE A CA 1
ATOM 1055 C C . ILE A 1 129 ? 20.422 2.199 -33.938 1.00 95.81 129 ILE A C 1
ATOM 1057 O O . ILE A 1 129 ? 20.075 2.181 -32.753 1.00 95.81 129 ILE A O 1
ATOM 1061 N N . ILE A 1 130 ? 21.685 1.977 -34.318 1.00 96.69 130 ILE A N 1
ATOM 1062 C CA . ILE A 1 130 ? 22.788 1.790 -33.365 1.00 96.69 130 ILE A CA 1
ATOM 1063 C C . ILE A 1 130 ? 22.894 3.018 -32.463 1.00 96.69 130 ILE A C 1
ATOM 1065 O O . ILE A 1 130 ? 22.834 2.866 -31.244 1.00 96.69 130 ILE A O 1
ATOM 1069 N N . HIS A 1 131 ? 22.919 4.215 -33.048 1.00 96.56 131 HIS A N 1
ATOM 1070 C CA . HIS A 1 131 ? 22.985 5.468 -32.305 1.00 96.56 131 HIS A CA 1
ATOM 1071 C C . HIS A 1 131 ? 21.811 5.630 -31.321 1.00 96.56 131 HIS A C 1
ATOM 1073 O O . HIS A 1 131 ? 22.021 5.910 -30.140 1.00 96.56 131 HIS A O 1
ATOM 1079 N N . GLN A 1 132 ? 20.566 5.380 -31.749 1.00 97.25 132 GLN A N 1
ATOM 1080 C CA . GLN A 1 132 ? 19.402 5.456 -30.850 1.00 97.25 132 GLN A CA 1
ATOM 1081 C C . GLN A 1 132 ? 19.498 4.455 -29.689 1.00 97.25 132 GLN A C 1
ATOM 1083 O O . GLN A 1 132 ? 19.162 4.774 -28.544 1.00 97.25 132 GLN A O 1
ATOM 1088 N N . LYS A 1 133 ? 19.991 3.240 -29.957 1.00 97.06 133 LYS A N 1
ATOM 1089 C CA . LYS A 1 133 ? 20.199 2.217 -28.924 1.00 97.06 133 LYS A CA 1
ATOM 1090 C C . LYS A 1 133 ? 21.331 2.577 -27.965 1.00 97.06 133 LYS A C 1
ATOM 1092 O O . LYS A 1 133 ? 21.175 2.336 -26.772 1.00 97.06 133 LYS A O 1
ATOM 1097 N N . GLU A 1 134 ? 22.417 3.178 -28.441 1.00 97.44 134 GLU A N 1
ATOM 1098 C CA . GLU A 1 134 ? 23.511 3.683 -27.600 1.00 97.44 134 GLU A CA 1
ATOM 1099 C C . GLU A 1 134 ? 23.039 4.816 -26.692 1.00 97.44 134 GLU A C 1
ATOM 1101 O O . GLU A 1 134 ? 23.292 4.784 -25.488 1.00 97.44 134 GLU A O 1
ATOM 1106 N N . ARG A 1 135 ? 22.250 5.756 -27.224 1.00 97.44 135 ARG A N 1
ATOM 1107 C CA . ARG A 1 135 ? 21.612 6.802 -26.412 1.00 97.44 135 ARG A CA 1
ATOM 1108 C C . ARG A 1 135 ? 20.721 6.208 -25.327 1.00 97.44 135 ARG A C 1
ATOM 1110 O O . ARG A 1 135 ? 20.791 6.632 -24.174 1.00 97.44 135 ARG A O 1
ATOM 1117 N N . LYS A 1 136 ? 19.891 5.215 -25.670 1.00 96.81 136 LYS A N 1
ATOM 1118 C CA . LYS A 1 136 ? 19.052 4.514 -24.685 1.00 96.81 136 LYS A CA 1
ATOM 1119 C C . LYS A 1 136 ? 19.906 3.801 -23.635 1.00 96.81 136 LYS A C 1
ATOM 1121 O O . LYS A 1 136 ? 19.608 3.920 -22.451 1.00 96.81 136 LYS A O 1
ATOM 1126 N N . LEU A 1 137 ? 20.963 3.102 -24.049 1.00 97.56 137 LEU A N 1
ATOM 1127 C CA . LEU A 1 137 ? 21.883 2.411 -23.146 1.00 97.56 137 LEU A CA 1
ATOM 1128 C C . LEU A 1 137 ? 22.541 3.388 -22.165 1.00 97.56 137 LEU A C 1
ATOM 1130 O O . LEU A 1 137 ? 22.506 3.138 -20.965 1.00 97.56 137 LEU A O 1
ATOM 1134 N N . SER A 1 138 ? 23.067 4.513 -22.657 1.00 97.12 138 SER A N 1
ATOM 1135 C CA . SER A 1 138 ? 23.672 5.562 -21.827 1.00 97.12 138 SER A CA 1
ATOM 1136 C C . SER A 1 138 ? 22.683 6.091 -20.781 1.00 97.12 138 SER A C 1
ATOM 1138 O O . SER A 1 138 ? 22.976 6.083 -19.585 1.00 97.12 138 SER A O 1
ATOM 1140 N N . LYS A 1 139 ? 21.445 6.411 -21.188 1.00 97.12 139 LYS A N 1
ATOM 1141 C CA . LYS A 1 139 ? 20.381 6.827 -20.256 1.00 97.12 139 LYS A CA 1
ATOM 1142 C C . LYS A 1 139 ? 20.098 5.781 -19.174 1.00 97.12 139 LYS A C 1
ATOM 1144 O O . LYS A 1 139 ? 19.917 6.141 -18.014 1.00 97.12 139 LYS A O 1
ATOM 1149 N N . LEU A 1 140 ? 20.040 4.495 -19.532 1.00 96.75 140 LEU A N 1
ATOM 1150 C CA . LEU A 1 140 ? 19.794 3.426 -18.559 1.00 96.75 140 LEU A CA 1
ATOM 1151 C C . LEU A 1 140 ? 20.981 3.229 -17.609 1.00 96.75 140 LEU A C 1
ATOM 1153 O O . LEU A 1 140 ? 20.758 3.078 -16.408 1.00 96.75 140 LEU A O 1
ATOM 1157 N N . LYS A 1 141 ? 22.218 3.298 -18.117 1.00 95.88 141 LYS A N 1
ATOM 1158 C CA . LYS A 1 141 ? 23.438 3.225 -17.301 1.00 95.88 141 LYS A CA 1
ATOM 1159 C C . LYS A 1 141 ? 23.535 4.376 -16.303 1.00 95.88 141 LYS A C 1
ATOM 1161 O O . LYS A 1 141 ? 23.928 4.130 -15.175 1.00 95.88 141 LYS A O 1
ATOM 1166 N N . LEU A 1 142 ? 23.097 5.583 -16.669 1.00 95.88 142 LEU A N 1
ATOM 1167 C CA . LEU A 1 142 ? 23.009 6.723 -15.745 1.00 95.88 142 LEU A CA 1
ATOM 1168 C C . LEU A 1 142 ? 21.867 6.592 -14.727 1.00 95.88 142 LEU A C 1
ATOM 1170 O O . LEU A 1 142 ? 21.947 7.120 -13.622 1.00 95.88 142 LEU A O 1
ATOM 1174 N N . LYS A 1 143 ? 20.774 5.914 -15.090 1.00 95.31 143 LYS A N 1
ATOM 1175 C CA . LYS A 1 143 ? 19.593 5.758 -14.228 1.00 95.31 143 LYS A CA 1
ATOM 1176 C C . LYS A 1 143 ? 19.781 4.697 -13.141 1.00 95.31 143 LYS A C 1
ATOM 1178 O O . LYS A 1 143 ? 19.239 4.853 -12.050 1.00 95.31 143 LYS A O 1
ATOM 1183 N N . LEU A 1 144 ? 20.509 3.622 -13.440 1.00 94.62 144 LEU A N 1
ATOM 1184 C CA . LEU A 1 144 ? 20.760 2.523 -12.507 1.00 94.62 144 LEU A CA 1
ATOM 1185 C C . LEU A 1 144 ? 21.432 2.963 -11.185 1.00 94.62 144 LEU A C 1
ATOM 1187 O O . LEU A 1 144 ? 20.860 2.650 -10.141 1.00 94.62 144 LEU A O 1
ATOM 1191 N N . PRO A 1 145 ? 22.566 3.700 -11.179 1.00 94.00 145 PRO A N 1
ATOM 1192 C CA . PRO A 1 145 ? 23.216 4.134 -9.939 1.00 94.00 145 PRO A CA 1
ATOM 1193 C C . PRO A 1 145 ? 22.312 5.064 -9.128 1.00 94.00 145 PRO A C 1
ATOM 1195 O O . PRO A 1 145 ? 22.097 4.816 -7.948 1.00 94.00 145 PRO A O 1
ATOM 1198 N N . LYS A 1 146 ? 21.626 6.012 -9.786 1.00 93.12 146 LYS A N 1
ATOM 1199 C CA . LYS A 1 146 ? 20.656 6.905 -9.127 1.00 93.12 146 LYS A CA 1
ATOM 1200 C C . LYS A 1 146 ? 19.585 6.139 -8.348 1.00 93.12 146 LYS A C 1
ATOM 1202 O O . LYS A 1 146 ? 19.228 6.521 -7.237 1.00 93.12 146 LYS A O 1
ATOM 1207 N N . ILE A 1 147 ? 19.062 5.048 -8.914 1.00 90.94 147 ILE A N 1
ATOM 1208 C CA . ILE A 1 147 ? 18.060 4.215 -8.231 1.00 90.94 147 ILE A CA 1
ATOM 1209 C C . ILE A 1 147 ? 18.669 3.430 -7.072 1.00 90.94 147 ILE A C 1
ATOM 1211 O O . ILE A 1 147 ? 17.955 3.214 -6.097 1.00 90.94 147 ILE A O 1
ATOM 1215 N N . ASN A 1 148 ? 19.936 3.015 -7.151 1.00 89.19 148 ASN A N 1
ATOM 1216 C CA . ASN A 1 148 ? 20.634 2.316 -6.067 1.00 89.19 148 ASN A CA 1
ATOM 1217 C C . ASN A 1 148 ? 20.988 3.245 -4.894 1.00 89.19 148 ASN A C 1
ATOM 1219 O O . ASN A 1 148 ? 20.894 2.824 -3.745 1.00 89.19 148 ASN A O 1
ATOM 1223 N N . GLU A 1 149 ? 21.318 4.504 -5.168 1.00 89.56 149 GLU A N 1
ATOM 1224 C CA . GLU A 1 149 ? 21.676 5.501 -4.148 1.00 89.56 149 GLU A CA 1
ATOM 1225 C C . GLU A 1 149 ? 20.441 6.087 -3.445 1.00 89.56 149 GLU A C 1
ATOM 1227 O O . GLU A 1 149 ? 20.448 6.325 -2.241 1.00 89.56 149 GLU A O 1
ATOM 1232 N N . THR A 1 150 ? 19.336 6.282 -4.172 1.00 87.75 150 THR A N 1
ATOM 1233 C CA . THR A 1 150 ? 18.145 6.946 -3.615 1.00 87.75 150 THR A CA 1
ATOM 1234 C C . THR A 1 150 ? 17.377 6.034 -2.654 1.00 87.75 150 THR A C 1
ATOM 1236 O O . THR A 1 150 ? 16.840 5.006 -3.074 1.00 87.75 150 THR A O 1
ATOM 1239 N N . LYS A 1 151 ? 17.227 6.435 -1.383 1.00 84.44 151 LYS A N 1
ATOM 1240 C CA . LYS A 1 151 ? 16.391 5.720 -0.400 1.00 84.44 151 LYS A CA 1
ATOM 1241 C C . LYS A 1 151 ? 14.932 5.618 -0.897 1.00 84.44 151 LYS A C 1
ATOM 1243 O O . LYS A 1 151 ? 14.364 6.626 -1.322 1.00 84.44 151 LYS A O 1
ATOM 1248 N N . PRO A 1 152 ? 14.301 4.429 -0.855 1.00 85.50 152 PRO A N 1
ATOM 1249 C CA . PRO A 1 152 ? 12.920 4.268 -1.275 1.00 85.50 152 PRO A CA 1
ATOM 1250 C C . PRO A 1 152 ? 11.996 5.019 -0.322 1.00 85.50 152 PRO A C 1
ATOM 1252 O O . PRO A 1 152 ? 12.137 4.927 0.898 1.00 85.50 152 PRO A O 1
ATOM 1255 N N . SER A 1 153 ? 11.027 5.731 -0.888 1.00 88.25 153 SER A N 1
ATOM 1256 C CA . SER A 1 153 ? 10.017 6.456 -0.129 1.00 88.25 153 SER A CA 1
ATOM 1257 C C . SER A 1 153 ? 8.608 6.056 -0.546 1.00 88.25 153 SER A C 1
ATOM 1259 O O . SER A 1 153 ? 8.344 5.703 -1.699 1.00 88.25 153 SER A O 1
ATOM 1261 N N . ILE A 1 154 ? 7.695 6.109 0.420 1.00 89.50 154 ILE A N 1
ATOM 1262 C CA . ILE A 1 154 ? 6.267 5.911 0.205 1.00 89.50 154 ILE A CA 1
ATOM 1263 C C . ILE A 1 154 ? 5.652 7.271 -0.111 1.00 89.50 154 ILE A C 1
ATOM 1265 O O . ILE A 1 154 ? 5.817 8.231 0.641 1.00 89.50 154 ILE A O 1
ATOM 1269 N N . LEU A 1 155 ? 4.911 7.338 -1.217 1.00 89.44 155 LEU A N 1
ATOM 1270 C CA . LEU A 1 155 ? 4.101 8.498 -1.569 1.00 89.44 155 LEU A CA 1
ATOM 1271 C C . LEU A 1 155 ? 2.623 8.171 -1.337 1.00 89.44 155 LEU A C 1
ATOM 1273 O O . LEU A 1 155 ? 1.962 7.587 -2.198 1.00 89.44 155 LEU A O 1
ATOM 1277 N N . PHE A 1 156 ? 2.122 8.548 -0.164 1.00 88.69 156 PHE A N 1
ATOM 1278 C CA . PHE A 1 156 ? 0.707 8.430 0.197 1.00 88.69 156 PHE A CA 1
ATOM 1279 C C . PHE A 1 156 ? -0.159 9.265 -0.756 1.00 88.69 156 PHE A C 1
ATOM 1281 O O . PHE A 1 156 ? 0.259 10.351 -1.145 1.00 88.69 156 PHE A O 1
ATOM 1288 N N . GLY A 1 157 ? -1.330 8.756 -1.153 1.00 86.88 157 GLY A N 1
ATOM 1289 C CA . GLY A 1 157 ? -2.190 9.369 -2.184 1.00 86.88 157 GLY A CA 1
ATOM 1290 C C . GLY A 1 157 ? -1.773 9.044 -3.628 1.00 86.88 157 GLY A C 1
ATOM 1291 O O . GLY A 1 157 ? -2.532 9.252 -4.571 1.00 86.88 157 GLY A O 1
ATOM 1292 N N . GLY A 1 158 ? -0.584 8.464 -3.821 1.00 89.44 158 GLY A N 1
ATOM 1293 C CA . GLY A 1 158 ? -0.146 7.911 -5.099 1.00 89.44 158 GLY A CA 1
ATOM 1294 C C . GLY A 1 158 ? 0.471 8.924 -6.070 1.00 89.44 158 GLY A C 1
ATOM 1295 O O . GLY A 1 158 ? 0.114 10.095 -6.165 1.00 89.44 158 GLY A O 1
ATOM 1296 N N . ARG A 1 159 ? 1.425 8.449 -6.877 1.00 90.62 159 ARG A N 1
ATOM 1297 C CA . ARG A 1 159 ? 2.194 9.312 -7.793 1.00 90.62 159 ARG A CA 1
ATOM 1298 C C . ARG A 1 159 ? 1.361 9.904 -8.929 1.00 90.62 159 ARG A C 1
ATOM 1300 O O . ARG A 1 159 ? 1.696 10.980 -9.415 1.00 90.62 159 ARG A O 1
ATOM 1307 N N . LYS A 1 160 ? 0.317 9.200 -9.377 1.00 92.06 160 LYS A N 1
ATOM 1308 C CA . LYS A 1 160 ? -0.558 9.668 -10.461 1.00 92.06 160 LYS A CA 1
ATOM 1309 C C . LYS A 1 160 ? -1.291 10.942 -10.044 1.00 92.06 160 LYS A C 1
ATOM 1311 O O . LYS A 1 160 ? -1.209 11.927 -10.766 1.00 92.06 160 LYS A O 1
ATOM 1316 N N . LEU A 1 161 ? -1.924 10.934 -8.869 1.00 93.25 161 LEU A N 1
ATOM 1317 C CA . LEU A 1 161 ? -2.657 12.087 -8.351 1.00 93.25 161 LEU A CA 1
ATOM 1318 C C . LEU A 1 161 ? -1.717 13.244 -7.990 1.00 93.25 161 LEU A C 1
ATOM 1320 O O . LEU A 1 161 ? -2.004 14.380 -8.354 1.00 93.25 161 LEU A O 1
ATOM 1324 N N . TRP A 1 162 ? -0.542 12.958 -7.414 1.00 93.44 162 TRP A N 1
ATOM 1325 C CA . TRP A 1 162 ? 0.480 13.984 -7.170 1.00 93.44 162 TRP A CA 1
ATOM 1326 C C . TRP A 1 162 ? 0.845 14.758 -8.441 1.00 93.44 162 TRP A C 1
ATOM 1328 O O . TRP A 1 162 ? 0.955 15.977 -8.419 1.00 93.44 162 TRP A O 1
ATOM 1338 N N . LYS A 1 163 ? 1.015 14.067 -9.574 1.00 94.69 163 LYS A N 1
ATOM 1339 C CA . LYS A 1 163 ? 1.395 14.704 -10.842 1.00 94.69 163 LYS A CA 1
ATOM 1340 C C . LYS A 1 163 ? 0.303 15.583 -11.449 1.00 94.69 163 LYS A C 1
ATOM 1342 O O . LYS A 1 163 ? 0.642 16.439 -12.261 1.00 94.69 163 LYS A O 1
ATOM 1347 N N . LYS A 1 164 ? -0.968 15.387 -11.079 1.00 94.75 164 LYS A N 1
ATOM 1348 C CA . LYS A 1 164 ? -2.072 16.188 -11.623 1.00 94.75 164 LYS A CA 1
ATOM 1349 C C . LYS A 1 164 ? -1.948 17.676 -11.271 1.00 94.75 164 LYS A C 1
ATOM 1351 O O . LYS A 1 164 ? -2.379 18.510 -12.058 1.00 94.75 164 LYS A O 1
ATOM 1356 N N . GLN A 1 165 ? -1.275 18.007 -10.164 1.00 94.81 165 GLN A N 1
ATOM 1357 C CA . GLN A 1 165 ? -1.075 19.391 -9.714 1.00 94.81 165 GLN A CA 1
ATOM 1358 C C . GLN A 1 165 ? -0.350 20.284 -10.730 1.00 94.81 165 GLN A C 1
ATOM 1360 O O . GLN A 1 165 ? -0.514 21.495 -10.695 1.00 94.81 165 GLN A O 1
ATOM 1365 N N . PHE A 1 166 ? 0.467 19.697 -11.614 1.00 94.69 166 PHE A N 1
ATOM 1366 C CA . PHE A 1 166 ? 1.281 20.455 -12.567 1.00 94.69 166 PHE A CA 1
ATOM 1367 C C . PHE A 1 166 ? 0.507 20.894 -13.813 1.00 94.69 166 PHE A C 1
ATOM 1369 O O . PHE A 1 166 ? 0.992 21.757 -14.527 1.00 94.69 166 PHE A O 1
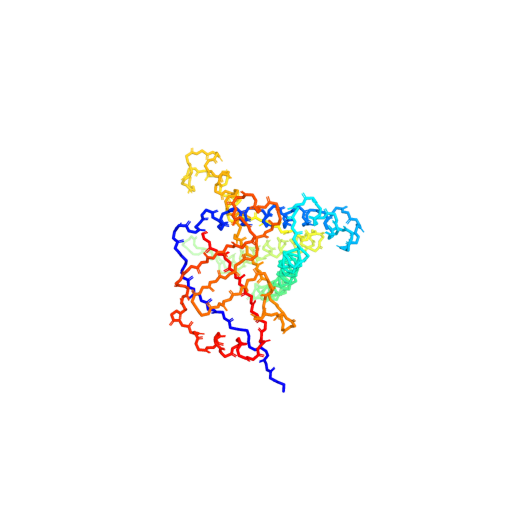ATOM 1376 N N . ASN A 1 167 ? -0.664 20.304 -14.081 1.00 94.50 167 ASN A N 1
ATOM 1377 C CA . ASN A 1 167 ? -1.514 20.627 -15.230 1.00 94.50 167 ASN A CA 1
ATOM 1378 C C . ASN A 1 167 ? -2.988 20.513 -14.811 1.00 94.50 167 ASN A C 1
ATOM 1380 O O . ASN A 1 167 ? -3.629 19.506 -15.104 1.00 94.50 167 ASN A O 1
ATOM 1384 N N . LEU A 1 168 ? -3.509 21.490 -14.067 1.00 94.06 168 LEU A N 1
ATOM 1385 C CA . LEU A 1 168 ? -4.828 21.393 -13.422 1.00 94.06 168 LEU A CA 1
ATOM 1386 C C . LEU A 1 168 ? -5.978 21.252 -14.429 1.00 94.06 168 LEU A C 1
ATOM 1388 O O . LEU A 1 168 ? -6.731 20.284 -14.347 1.00 94.06 168 LEU A O 1
ATOM 1392 N N . GLU A 1 169 ? -6.042 22.144 -15.418 1.00 92.62 169 GLU A N 1
ATOM 1393 C CA . GLU A 1 169 ? -7.102 22.178 -16.435 1.00 92.62 169 GLU A CA 1
ATOM 1394 C C . GLU A 1 169 ? -7.172 20.868 -17.232 1.00 92.62 169 GLU A C 1
ATOM 1396 O O . GLU A 1 169 ? -8.209 20.211 -17.278 1.00 92.62 169 GLU A O 1
ATOM 1401 N N . ALA A 1 170 ? -6.029 20.398 -17.745 1.00 94.38 170 ALA A N 1
ATOM 1402 C CA . ALA A 1 170 ? -5.938 19.124 -18.464 1.00 94.38 170 ALA A CA 1
ATOM 1403 C C . ALA A 1 170 ? -6.309 17.900 -17.601 1.00 94.38 170 ALA A C 1
ATOM 1405 O O . ALA A 1 170 ? -6.544 16.814 -18.129 1.00 94.38 170 ALA A O 1
ATOM 1406 N N . ASN A 1 171 ? -6.319 18.046 -16.274 1.00 93.62 171 ASN A N 1
ATOM 1407 C CA . ASN A 1 171 ? -6.694 17.003 -15.324 1.00 93.62 171 ASN A CA 1
ATOM 1408 C C . ASN A 1 171 ? -8.107 17.174 -14.742 1.00 93.62 171 ASN A C 1
ATOM 1410 O O . ASN A 1 171 ? -8.484 16.363 -13.891 1.00 93.62 171 ASN A O 1
ATOM 1414 N N . GLY A 1 172 ? -8.867 18.171 -15.208 1.00 94.75 172 GLY A N 1
ATOM 1415 C CA . GLY A 1 172 ? -10.249 18.426 -14.805 1.00 94.75 172 GLY A CA 1
ATOM 1416 C C . GLY A 1 172 ? -10.409 19.212 -13.504 1.00 94.75 172 GLY A C 1
ATOM 1417 O O . GLY A 1 172 ? -11.492 19.181 -12.934 1.00 94.75 172 GLY A O 1
ATOM 1418 N N . TYR A 1 173 ? -9.362 19.891 -13.023 1.00 95.88 173 TYR A N 1
ATOM 1419 C CA . TYR A 1 173 ? -9.435 20.726 -11.821 1.00 95.88 173 TYR A CA 1
ATOM 1420 C C . TYR A 1 173 ? -9.617 22.195 -12.177 1.00 95.88 173 TYR A C 1
ATOM 1422 O O . TYR A 1 173 ? -8.852 22.743 -12.974 1.00 95.88 173 TYR A O 1
ATOM 1430 N N . LYS A 1 174 ? -10.573 22.851 -11.517 1.00 94.06 174 LYS A N 1
ATOM 1431 C CA . LYS A 1 174 ? -10.811 24.295 -11.641 1.00 94.06 174 LYS A CA 1
ATOM 1432 C C . LYS A 1 174 ? -9.693 25.098 -10.990 1.00 94.06 174 LYS A C 1
ATOM 1434 O O . LYS A 1 174 ? -9.301 26.147 -11.488 1.00 94.06 174 LYS A O 1
ATOM 1439 N N . ASN A 1 175 ? -9.191 24.625 -9.851 1.00 95.12 175 ASN A N 1
ATOM 1440 C CA . ASN A 1 175 ? -8.146 25.304 -9.094 1.00 95.12 175 ASN A CA 1
ATOM 1441 C C . ASN A 1 175 ? -7.307 24.320 -8.263 1.00 95.12 175 ASN A C 1
ATOM 1443 O O . ASN A 1 175 ? -7.588 23.125 -8.167 1.00 95.12 175 ASN A O 1
ATOM 1447 N N . HIS A 1 176 ? -6.246 24.841 -7.648 1.00 94.44 176 HIS A N 1
ATOM 1448 C CA . HIS A 1 176 ? -5.343 24.033 -6.831 1.00 94.44 176 HIS A CA 1
ATOM 1449 C C . HIS A 1 176 ? -5.996 23.522 -5.535 1.00 94.44 176 HIS A C 1
ATOM 1451 O O . HIS A 1 176 ? -5.591 22.481 -5.023 1.00 94.44 176 HIS A O 1
ATOM 1457 N N . GLN A 1 177 ? -6.996 24.227 -4.996 1.00 95.81 177 GLN A N 1
ATOM 1458 C CA . GLN A 1 177 ? -7.678 23.820 -3.763 1.00 95.81 177 GLN A CA 1
ATOM 1459 C C . GLN A 1 177 ? -8.506 22.551 -3.974 1.00 95.81 177 GLN A C 1
ATOM 1461 O O . GLN A 1 177 ? -8.470 21.662 -3.127 1.00 95.81 177 GLN A O 1
ATOM 1466 N N . GLU A 1 178 ? -9.178 22.433 -5.119 1.00 95.44 178 GLU A N 1
ATOM 1467 C CA . GLU A 1 178 ? -9.925 21.236 -5.510 1.00 95.44 178 GLU A CA 1
ATOM 1468 C C . GLU A 1 178 ? -8.995 20.019 -5.613 1.00 95.44 178 GLU A C 1
ATOM 1470 O O . GLU A 1 178 ? -9.236 18.986 -4.989 1.00 95.44 178 GLU A O 1
ATOM 1475 N N . TRP A 1 179 ? -7.848 20.172 -6.287 1.00 96.00 179 TRP A N 1
ATOM 1476 C CA . TRP A 1 179 ? -6.822 19.127 -6.314 1.00 96.00 179 TRP A CA 1
ATOM 1477 C C . TRP A 1 179 ? -6.294 18.792 -4.913 1.00 96.00 179 TRP A C 1
ATOM 1479 O O . TRP A 1 179 ? -6.052 17.625 -4.607 1.00 96.00 179 TRP A O 1
ATOM 1489 N N . LEU A 1 180 ? -6.087 19.794 -4.055 1.00 94.81 180 LEU A N 1
ATOM 1490 C CA . LEU A 1 180 ? -5.574 19.585 -2.704 1.00 94.81 180 LEU A CA 1
ATOM 1491 C C . LEU A 1 180 ? -6.578 18.822 -1.829 1.00 94.81 180 LEU A C 1
ATOM 1493 O O . LEU A 1 180 ? -6.154 17.992 -1.021 1.00 94.81 180 LEU A O 1
ATOM 1497 N N . ALA A 1 181 ? -7.877 19.083 -1.988 1.00 93.12 181 ALA A N 1
ATOM 1498 C CA . ALA A 1 181 ? -8.942 18.340 -1.324 1.00 93.12 181 ALA A CA 1
ATOM 1499 C C . ALA A 1 181 ? -8.916 16.868 -1.758 1.00 93.12 181 ALA A C 1
ATOM 1501 O O . ALA A 1 181 ? -8.768 15.988 -0.910 1.00 93.12 181 ALA A O 1
ATOM 1502 N N . ASP A 1 182 ? -8.894 16.604 -3.066 1.00 92.94 182 ASP A N 1
ATOM 1503 C CA . ASP A 1 182 ? -8.739 15.253 -3.617 1.00 92.94 182 ASP A CA 1
ATOM 1504 C C . ASP A 1 182 ? -7.453 14.570 -3.141 1.00 92.94 182 ASP A C 1
ATOM 1506 O O . ASP A 1 182 ? -7.444 13.389 -2.796 1.00 92.94 182 ASP A O 1
ATOM 1510 N N . TRP A 1 183 ? -6.343 15.306 -3.098 1.00 92.25 183 TRP A N 1
ATOM 1511 C CA . TRP A 1 183 ? -5.053 14.798 -2.643 1.00 92.25 183 TRP A CA 1
ATOM 1512 C C . TRP A 1 183 ? -5.075 14.404 -1.167 1.00 92.25 183 TRP A C 1
ATOM 1514 O O . TRP A 1 183 ? -4.471 13.397 -0.788 1.00 92.25 183 TRP A O 1
ATOM 1524 N N . ARG A 1 184 ? -5.758 15.181 -0.323 1.00 90.50 184 ARG A N 1
ATOM 1525 C CA . ARG A 1 184 ? -5.958 14.858 1.094 1.00 90.50 184 ARG A CA 1
ATOM 1526 C C . ARG A 1 184 ? -6.892 13.660 1.247 1.00 90.50 184 ARG A C 1
ATOM 1528 O O . ARG A 1 184 ? -6.523 12.725 1.952 1.00 90.50 184 ARG A O 1
ATOM 1535 N N . ASN A 1 185 ? -8.000 13.630 0.512 1.00 89.69 185 ASN A N 1
ATOM 1536 C CA . ASN A 1 185 ? -8.963 12.529 0.529 1.00 89.69 185 ASN A CA 1
ATOM 1537 C C . ASN A 1 185 ? -8.337 11.210 0.066 1.00 89.69 185 ASN A C 1
ATOM 1539 O O . ASN A 1 185 ? -8.460 10.200 0.741 1.00 89.69 185 ASN A O 1
ATOM 1543 N N . ALA A 1 186 ? -7.537 11.211 -1.001 1.00 89.50 186 ALA A N 1
ATOM 1544 C CA . ALA A 1 186 ? -6.837 10.011 -1.467 1.00 89.50 186 ALA A CA 1
ATOM 1545 C C . ALA A 1 186 ? -5.795 9.472 -0.468 1.00 89.50 186 ALA A C 1
ATOM 1547 O O . ALA A 1 186 ? -5.331 8.334 -0.590 1.00 89.50 186 ALA A O 1
ATOM 1548 N N . ARG A 1 187 ? -5.368 10.295 0.497 1.00 88.00 187 ARG A N 1
ATOM 1549 C CA . ARG A 1 187 ? -4.497 9.871 1.602 1.00 88.00 187 ARG A CA 1
ATOM 1550 C C . ARG A 1 187 ? -5.282 9.293 2.773 1.00 88.00 187 ARG A C 1
ATOM 1552 O O . ARG A 1 187 ? -4.663 8.624 3.595 1.00 88.00 187 ARG A O 1
ATOM 1559 N N . ILE A 1 188 ? -6.591 9.514 2.813 1.00 88.25 188 ILE A N 1
ATOM 1560 C CA . ILE A 1 188 ? -7.536 8.834 3.690 1.00 88.25 188 ILE A CA 1
ATOM 1561 C C . ILE A 1 188 ? -7.907 7.522 2.987 1.00 88.25 188 ILE A C 1
ATOM 1563 O O . ILE A 1 188 ? -8.843 7.446 2.203 1.00 88.25 188 ILE A O 1
ATOM 1567 N N . SER A 1 189 ? -7.101 6.477 3.184 1.00 69.62 189 SER A N 1
ATOM 1568 C CA . SER A 1 189 ? -7.226 5.223 2.415 1.00 69.62 189 SER A CA 1
ATOM 1569 C C . SER A 1 189 ? -8.190 4.200 3.034 1.00 69.62 189 SER A C 1
ATOM 1571 O O . SER A 1 189 ? -8.021 2.993 2.841 1.00 69.62 189 SER A O 1
ATOM 1573 N N . GLY A 1 190 ? -9.154 4.673 3.825 1.00 89.31 190 GLY A N 1
ATOM 1574 C CA . GLY A 1 190 ? -9.917 3.848 4.756 1.00 89.31 190 GLY A CA 1
ATOM 1575 C C . GLY A 1 190 ? -9.058 3.325 5.913 1.00 89.31 190 GLY A C 1
ATOM 1576 O O . GLY A 1 190 ? -7.976 3.847 6.193 1.00 89.31 190 GLY A O 1
ATOM 1577 N N . PHE A 1 191 ? -9.532 2.287 6.598 1.00 95.00 191 PHE A N 1
ATOM 1578 C CA . PHE A 1 191 ? -8.825 1.681 7.729 1.00 95.00 191 PHE A CA 1
ATOM 1579 C C . PHE A 1 191 ? -8.893 0.154 7.681 1.00 95.00 191 PHE A C 1
ATOM 1581 O O . PHE A 1 191 ? -9.738 -0.448 7.019 1.00 95.00 191 PHE A O 1
ATOM 1588 N N . THR A 1 192 ? -7.943 -0.503 8.343 1.00 96.19 192 THR A N 1
ATOM 1589 C CA . THR A 1 192 ? -7.864 -1.967 8.396 1.00 96.19 192 THR A CA 1
ATOM 1590 C C . THR A 1 192 ? -7.660 -2.414 9.830 1.00 96.19 192 THR A C 1
ATOM 1592 O O . THR A 1 192 ? -6.798 -1.890 10.536 1.00 96.19 192 THR A O 1
ATOM 1595 N N . LEU A 1 193 ? -8.453 -3.395 10.241 1.00 96.38 193 LEU A N 1
ATOM 1596 C CA . LEU A 1 193 ? -8.396 -4.029 11.547 1.00 96.38 193 LEU A CA 1
ATOM 1597 C C . LEU A 1 193 ? -7.916 -5.457 11.327 1.00 96.38 193 LEU A C 1
ATOM 1599 O O . LEU A 1 193 ? -8.648 -6.293 10.797 1.00 96.38 193 LEU A O 1
ATOM 1603 N N . VAL A 1 194 ? -6.662 -5.709 11.684 1.00 94.62 194 VAL A N 1
ATOM 1604 C CA . VAL A 1 194 ? -6.012 -7.002 11.470 1.00 94.62 194 VAL A CA 1
ATOM 1605 C C . VAL A 1 194 ? -6.398 -7.943 12.599 1.00 94.62 194 VAL A C 1
ATOM 1607 O O . VAL A 1 194 ? -6.262 -7.585 13.768 1.00 94.62 194 VAL A O 1
ATOM 1610 N N . GLY A 1 195 ? -6.869 -9.130 12.229 1.00 92.50 195 GLY A N 1
ATOM 1611 C CA . GLY A 1 195 ? -7.211 -10.191 13.168 1.00 92.50 195 GLY A CA 1
ATOM 1612 C C . GLY A 1 195 ? -6.050 -11.130 13.480 1.00 92.50 195 GLY A C 1
ATOM 1613 O O . GLY A 1 195 ? -5.039 -11.154 12.776 1.00 92.50 195 GLY A O 1
ATOM 1614 N N . SER A 1 196 ? -6.231 -11.948 14.513 1.00 88.31 196 SER A N 1
ATOM 1615 C CA . SER A 1 196 ? -5.331 -13.041 14.891 1.00 88.31 196 SER A CA 1
ATOM 1616 C C . SER A 1 196 ? -6.142 -14.282 15.264 1.00 88.31 196 SER A C 1
ATOM 1618 O O . SER A 1 196 ? -7.279 -14.163 15.718 1.00 88.31 196 SER A O 1
ATOM 1620 N N . SER A 1 197 ? -5.561 -15.473 15.102 1.00 85.06 197 SER A N 1
ATOM 1621 C CA . SER A 1 197 ? -6.189 -16.743 15.503 1.00 85.06 197 SER A CA 1
ATOM 1622 C C . SER A 1 197 ? -6.418 -16.833 17.011 1.00 85.06 197 SER A C 1
ATOM 1624 O O . SER A 1 197 ? -7.338 -17.504 17.463 1.00 85.06 197 SER A O 1
ATOM 1626 N N . ASP A 1 198 ? -5.606 -16.118 17.790 1.00 85.44 198 ASP A N 1
ATOM 1627 C CA . ASP A 1 198 ? -5.687 -16.111 19.255 1.00 85.44 198 ASP A CA 1
ATOM 1628 C C . ASP A 1 198 ? -6.756 -15.134 19.779 1.00 85.44 198 ASP A C 1
ATOM 1630 O O . ASP A 1 198 ? -6.920 -14.966 20.987 1.00 85.44 198 ASP A O 1
ATOM 1634 N N . GLU A 1 199 ? -7.460 -14.432 18.885 1.00 84.88 199 GLU A N 1
ATOM 1635 C CA . GLU A 1 199 ? -8.445 -13.413 19.237 1.00 84.88 199 GLU A CA 1
ATOM 1636 C C . GLU A 1 199 ? -9.882 -13.937 19.138 1.00 84.88 199 GLU A C 1
ATOM 1638 O O . GLU A 1 199 ? -10.247 -14.731 18.268 1.00 84.88 199 GLU A O 1
ATOM 1643 N N . SER A 1 200 ? -10.741 -13.437 20.027 1.00 83.12 200 SER A N 1
ATOM 1644 C CA . SER A 1 200 ? -12.168 -13.747 20.037 1.00 83.12 200 SER A CA 1
ATOM 1645 C C . SER A 1 200 ? -12.799 -13.428 18.679 1.00 83.12 200 SER A C 1
ATOM 1647 O O . SER A 1 200 ? -12.684 -12.302 18.193 1.00 83.12 200 SER A O 1
ATOM 1649 N N . LYS A 1 201 ? -13.481 -14.415 18.080 1.00 85.25 201 LYS A N 1
ATOM 1650 C CA . LYS A 1 201 ? -14.084 -14.318 16.735 1.00 85.25 201 LYS A CA 1
ATOM 1651 C C . LYS A 1 201 ? -13.084 -13.882 15.646 1.00 85.25 201 LYS A C 1
ATOM 1653 O O . LYS A 1 201 ? -13.458 -13.215 14.686 1.00 85.25 201 LYS A O 1
ATOM 1658 N N . GLY A 1 202 ? -11.807 -14.228 15.816 1.00 87.38 202 GLY A N 1
ATOM 1659 C CA . GLY A 1 202 ? -10.745 -13.972 14.845 1.00 87.38 202 GLY A CA 1
ATOM 1660 C C . GLY A 1 202 ? -10.230 -12.534 14.803 1.00 87.38 202 GLY A C 1
ATOM 1661 O O . GLY A 1 202 ? -9.279 -12.283 14.064 1.00 87.38 202 GLY A O 1
ATOM 1662 N N . ASN A 1 203 ? -10.836 -11.594 15.545 1.00 93.56 203 ASN A N 1
ATOM 1663 C CA . ASN A 1 203 ? -10.423 -10.190 15.606 1.00 93.56 203 ASN A CA 1
ATOM 1664 C C . ASN A 1 203 ? -11.042 -9.458 16.811 1.00 93.56 203 ASN A C 1
ATOM 1666 O O . ASN A 1 203 ? -12.259 -9.348 16.948 1.00 93.56 203 ASN A O 1
ATOM 1670 N N . GLN A 1 204 ? -10.203 -8.905 17.686 1.00 91.31 204 GLN A N 1
ATOM 1671 C CA . GLN A 1 204 ? -10.653 -8.219 18.901 1.00 91.31 204 GLN A CA 1
ATOM 1672 C C . GLN A 1 204 ? -11.316 -6.859 18.618 1.00 91.31 204 GLN A C 1
ATOM 1674 O O . GLN A 1 204 ? -12.183 -6.422 19.374 1.00 91.31 204 GLN A O 1
ATOM 1679 N N . ASN A 1 205 ? -10.895 -6.165 17.560 1.00 94.25 205 ASN A N 1
ATOM 1680 C CA . ASN A 1 205 ? -11.395 -4.830 17.229 1.00 94.25 205 ASN A CA 1
ATOM 1681 C C . ASN A 1 205 ? -12.619 -4.851 16.311 1.00 94.25 205 ASN A C 1
ATOM 1683 O O . ASN A 1 205 ? -13.259 -3.815 16.165 1.00 94.25 205 ASN A O 1
ATOM 1687 N N . CYS A 1 206 ? -12.917 -5.971 15.656 1.00 95.56 206 CYS A N 1
ATOM 1688 C CA . CYS A 1 206 ? -13.992 -6.061 14.677 1.00 95.56 206 CYS A CA 1
ATOM 1689 C C . CYS A 1 206 ? -14.567 -7.471 14.653 1.00 95.56 206 CYS A C 1
ATOM 1691 O O . CYS A 1 206 ? -13.870 -8.407 14.287 1.00 95.56 206 CYS A O 1
ATOM 1693 N N . GLN A 1 207 ? -15.826 -7.641 15.030 1.00 95.31 207 GLN A N 1
ATOM 1694 C CA . GLN A 1 207 ? -16.437 -8.957 15.182 1.00 95.31 207 GLN A CA 1
ATOM 1695 C C . GLN A 1 207 ? -17.727 -9.031 14.387 1.00 95.31 207 GLN A C 1
ATOM 1697 O O . GLN A 1 207 ? -18.646 -8.256 14.641 1.00 95.31 207 GLN A O 1
ATOM 1702 N N . LEU A 1 208 ? -17.808 -9.987 13.464 1.00 93.75 208 LEU A N 1
ATOM 1703 C CA . LEU A 1 208 ? -19.066 -10.346 12.824 1.00 93.75 208 LEU A CA 1
ATOM 1704 C C . LEU A 1 208 ? -19.853 -11.267 13.766 1.00 93.75 208 LEU A C 1
ATOM 1706 O O . LEU A 1 208 ? -19.351 -12.305 14.211 1.00 93.75 208 LEU A O 1
ATOM 1710 N N . ILE A 1 209 ? -21.062 -10.847 14.126 1.00 92.19 209 ILE A N 1
ATOM 1711 C CA . ILE A 1 209 ? -21.995 -11.588 14.972 1.00 92.19 209 ILE A CA 1
ATOM 1712 C C . ILE A 1 209 ? -23.290 -11.699 14.181 1.00 92.19 209 ILE A C 1
ATOM 1714 O O . ILE A 1 209 ? -23.988 -10.707 14.011 1.00 92.19 209 ILE A O 1
ATOM 1718 N N . ASP A 1 210 ? -23.557 -12.889 13.651 1.00 88.81 210 ASP A N 1
ATOM 1719 C CA . ASP A 1 210 ? -24.657 -13.147 12.722 1.00 88.81 210 ASP A CA 1
ATOM 1720 C C . ASP A 1 210 ? -24.582 -12.233 11.487 1.00 88.81 210 ASP A C 1
ATOM 1722 O O . ASP A 1 210 ? -23.791 -12.494 10.581 1.00 88.81 210 ASP A O 1
ATOM 1726 N N . LYS A 1 211 ? -25.356 -11.143 11.465 1.00 92.06 211 LYS A N 1
ATOM 1727 C CA . LYS A 1 211 ? -25.359 -10.124 10.399 1.00 92.06 211 LYS A CA 1
ATOM 1728 C C . LYS A 1 211 ? -24.948 -8.734 10.888 1.00 92.06 211 LYS A C 1
ATOM 1730 O O . LYS A 1 211 ? -25.010 -7.774 10.125 1.00 92.06 211 LYS A O 1
ATOM 1735 N N . THR A 1 212 ? -24.517 -8.620 12.139 1.00 95.31 212 THR A N 1
ATOM 1736 C CA . THR A 1 212 ? -24.117 -7.354 12.749 1.00 95.31 212 THR A CA 1
ATOM 1737 C C . THR A 1 212 ? -22.602 -7.327 12.910 1.00 95.31 212 THR A C 1
ATOM 1739 O O . THR A 1 212 ? -22.000 -8.200 13.546 1.00 95.31 212 THR A O 1
ATOM 1742 N N . LEU A 1 213 ? -21.956 -6.315 12.333 1.00 96.00 213 LEU A N 1
ATOM 1743 C CA . LEU A 1 213 ? -20.518 -6.106 12.465 1.00 96.00 213 LEU A CA 1
ATOM 1744 C C . LEU A 1 213 ? -20.245 -5.120 13.599 1.00 96.00 213 LEU A C 1
ATOM 1746 O O . LEU A 1 213 ? -20.508 -3.926 13.487 1.00 96.00 213 LEU A O 1
ATOM 1750 N N . LYS A 1 214 ? -19.678 -5.623 14.693 1.00 96.62 214 LYS A N 1
ATOM 1751 C CA . LYS A 1 214 ? -19.312 -4.837 15.871 1.00 96.62 214 LYS A CA 1
ATOM 1752 C C . LYS A 1 214 ? -17.873 -4.349 15.763 1.00 96.62 214 LYS A C 1
ATOM 1754 O O . LYS A 1 214 ? -16.949 -5.161 15.793 1.00 96.62 214 LYS A O 1
ATOM 1759 N N . VAL A 1 215 ? -17.663 -3.036 15.737 1.00 97.00 215 VAL A N 1
ATOM 1760 C CA . VAL A 1 215 ? -16.336 -2.407 15.671 1.00 97.00 215 VAL A CA 1
ATOM 1761 C C . VAL A 1 215 ? -16.005 -1.695 16.978 1.00 97.00 215 VAL A C 1
ATOM 1763 O O . VAL A 1 215 ? -16.796 -0.911 17.496 1.00 97.00 215 VAL A O 1
ATOM 1766 N N . ARG A 1 216 ? -14.813 -1.949 17.528 1.00 96.38 216 ARG A N 1
ATOM 1767 C CA . ARG A 1 216 ? -14.285 -1.230 18.692 1.00 96.38 216 ARG A CA 1
ATOM 1768 C C . ARG A 1 216 ? -13.783 0.144 18.271 1.00 96.38 216 ARG A C 1
ATOM 1770 O O . ARG A 1 216 ? -12.845 0.259 17.477 1.00 96.38 216 ARG A O 1
ATOM 1777 N N . ILE A 1 217 ? -14.352 1.167 18.893 1.00 96.81 217 ILE A N 1
ATOM 1778 C CA . ILE A 1 217 ? -13.995 2.557 18.637 1.00 96.81 217 ILE A CA 1
ATOM 1779 C C . ILE A 1 217 ? -12.706 2.897 19.412 1.00 96.81 217 ILE A C 1
ATOM 1781 O O . ILE A 1 217 ? -12.500 2.395 20.526 1.00 96.81 217 ILE A O 1
ATOM 1785 N N . PRO A 1 218 ? -11.771 3.663 18.820 1.00 96.19 218 PRO A N 1
ATOM 1786 C CA . PRO A 1 218 ? -10.634 4.217 19.545 1.00 96.19 218 PRO A CA 1
ATOM 1787 C C . PRO A 1 218 ? -11.099 5.166 20.660 1.00 96.19 218 PRO A C 1
ATOM 1789 O O . PRO A 1 218 ? -11.974 5.985 20.387 1.00 96.19 218 PRO A O 1
ATOM 1792 N N . PRO A 1 219 ? -10.492 5.138 21.861 1.00 95.69 219 PRO A N 1
ATOM 1793 C CA . PRO A 1 219 ? -10.830 6.047 22.962 1.00 95.69 219 PRO A CA 1
ATOM 1794 C C . PRO A 1 219 ? -11.012 7.523 22.564 1.00 95.69 219 PRO A C 1
ATOM 1796 O O . PRO A 1 219 ? -11.929 8.178 23.048 1.00 95.69 219 PRO A O 1
ATOM 1799 N N . GLY A 1 220 ? -10.206 8.037 21.629 1.00 93.00 220 GLY A N 1
ATOM 1800 C CA . GLY A 1 220 ? -10.307 9.420 21.145 1.00 93.00 220 GLY A CA 1
ATOM 1801 C C . GLY A 1 220 ? -11.608 9.766 20.412 1.00 93.00 220 GLY A C 1
ATOM 1802 O O . GLY A 1 220 ? -11.981 10.933 20.368 1.00 93.00 220 GLY A O 1
ATOM 1803 N N . LEU A 1 221 ? -12.320 8.775 19.873 1.00 95.75 221 LEU A N 1
ATOM 1804 C CA . LEU A 1 221 ? -13.581 8.949 19.140 1.00 95.75 221 LEU A CA 1
ATOM 1805 C C . LEU A 1 221 ? -14.805 8.459 19.932 1.00 95.75 221 LEU A C 1
ATOM 1807 O O . LEU A 1 221 ? -15.927 8.535 19.432 1.00 95.75 221 LEU A O 1
ATOM 1811 N N . GLU A 1 222 ? -14.625 7.977 21.169 1.00 95.88 222 GLU A N 1
ATOM 1812 C CA . GLU A 1 222 ? -15.738 7.441 21.968 1.00 95.88 222 GLU A CA 1
ATOM 1813 C C . GLU A 1 222 ? -16.793 8.505 22.309 1.00 95.88 222 GLU A C 1
ATOM 1815 O O . GLU A 1 222 ? -17.961 8.171 22.482 1.00 95.88 222 GLU A O 1
ATOM 1820 N N . HIS A 1 223 ? -16.417 9.786 22.344 1.00 94.19 223 HIS A N 1
ATOM 1821 C CA . HIS A 1 223 ? -17.352 10.893 22.564 1.00 94.19 223 HIS A CA 1
ATOM 1822 C C . HIS A 1 223 ? -18.358 11.088 21.415 1.00 94.19 223 HIS A C 1
ATOM 1824 O O . HIS A 1 223 ? -19.430 11.637 21.646 1.00 94.19 223 HIS A O 1
ATOM 1830 N N . LEU A 1 224 ? -18.028 10.637 20.199 1.00 94.62 224 LEU A N 1
ATOM 1831 C CA . LEU A 1 224 ? -18.896 10.756 19.021 1.00 94.62 224 LEU A CA 1
ATOM 1832 C C . LEU A 1 224 ? -19.756 9.511 18.812 1.00 94.62 224 LEU A C 1
ATOM 1834 O O . LEU A 1 224 ? -20.926 9.614 18.462 1.00 94.62 224 LEU A O 1
ATOM 1838 N N . TYR A 1 225 ? -19.163 8.333 19.008 1.00 95.50 225 TYR A N 1
ATOM 1839 C CA . TYR A 1 225 ? -19.754 7.066 18.568 1.00 95.50 225 TYR A CA 1
ATOM 1840 C C . TYR A 1 225 ? -19.933 6.044 19.704 1.00 95.50 225 TYR A C 1
ATOM 1842 O O . TYR A 1 225 ? -20.397 4.929 19.476 1.00 95.50 225 TYR A O 1
ATOM 1850 N N . GLY A 1 226 ? -19.555 6.387 20.938 1.00 95.44 226 GLY A N 1
ATOM 1851 C CA . GLY A 1 226 ? -19.560 5.470 22.076 1.00 95.44 226 GLY A CA 1
ATOM 1852 C C . GLY A 1 226 ? -18.407 4.462 22.045 1.00 95.44 226 GLY A C 1
ATOM 1853 O O . GLY A 1 226 ? -17.389 4.653 21.389 1.00 95.44 226 GLY A O 1
ATOM 1854 N N . LYS A 1 227 ? -18.540 3.353 22.782 1.00 96.06 227 LYS A N 1
ATOM 1855 C CA . LYS A 1 227 ? -17.480 2.324 22.891 1.00 96.06 227 LYS A CA 1
ATOM 1856 C C . LYS A 1 227 ? -17.419 1.374 21.693 1.00 96.06 227 LYS A C 1
ATOM 1858 O O . LYS A 1 227 ? -16.354 0.823 21.396 1.00 96.06 227 LYS A O 1
ATOM 1863 N N . TYR A 1 228 ? -18.559 1.129 21.054 1.00 97.19 228 TYR A N 1
ATOM 1864 C CA . TYR A 1 228 ? -18.687 0.241 19.903 1.00 97.19 228 TYR A CA 1
ATOM 1865 C C . TYR A 1 228 ? -19.598 0.862 18.851 1.00 97.19 228 TYR A C 1
ATOM 1867 O O . TYR A 1 228 ? -20.617 1.443 19.207 1.00 97.19 228 TYR A O 1
ATOM 1875 N N . TYR A 1 229 ? -19.234 0.677 17.586 1.00 96.81 229 TYR A N 1
ATOM 1876 C CA . TYR A 1 229 ? -20.077 0.986 16.438 1.00 96.81 229 TYR A CA 1
ATOM 1877 C C . TYR A 1 229 ? -20.621 -0.317 15.849 1.00 96.81 229 TYR A C 1
ATOM 1879 O O . TYR A 1 229 ? -19.895 -1.317 15.814 1.00 96.81 229 TYR A O 1
ATOM 1887 N N . TYR A 1 230 ? -21.871 -0.312 15.396 1.00 96.88 230 TYR A N 1
ATOM 1888 C CA . TYR A 1 230 ? -22.545 -1.487 14.852 1.00 96.88 230 TYR A CA 1
ATOM 1889 C C . TYR A 1 230 ? -22.983 -1.197 13.424 1.00 96.88 230 TYR A C 1
ATOM 1891 O O . TYR A 1 230 ? -23.699 -0.231 13.189 1.00 96.88 230 TYR A O 1
ATOM 1899 N N . PHE A 1 231 ? -22.541 -2.035 12.490 1.00 96.06 231 PHE A N 1
ATOM 1900 C CA . PHE A 1 231 ? -23.093 -2.055 11.141 1.00 96.06 231 PHE A CA 1
ATOM 1901 C C . PHE A 1 231 ? -24.119 -3.178 11.074 1.00 96.06 231 PHE A C 1
ATOM 1903 O O . PHE A 1 231 ? -23.776 -4.336 11.334 1.00 96.06 231 PHE A O 1
ATOM 1910 N N . GLU A 1 232 ? -25.352 -2.840 10.725 1.00 94.38 232 GLU A N 1
ATOM 1911 C CA . GLU A 1 232 ? -26.437 -3.808 10.603 1.00 94.38 232 GLU A CA 1
ATOM 1912 C C . GLU A 1 232 ? -26.520 -4.384 9.185 1.00 94.38 232 GLU A C 1
ATOM 1914 O O . GLU A 1 232 ? -26.041 -3.795 8.218 1.00 94.38 232 GLU A O 1
ATOM 1919 N N . ASN A 1 233 ? -27.156 -5.551 9.055 1.00 92.44 233 ASN A N 1
ATOM 1920 C CA . ASN A 1 233 ? -27.451 -6.197 7.768 1.00 92.44 233 ASN A CA 1
ATOM 1921 C C . ASN A 1 233 ? -26.223 -6.513 6.889 1.00 92.44 233 ASN A C 1
ATOM 1923 O O . ASN A 1 233 ? -26.325 -6.613 5.663 1.00 92.44 233 ASN A O 1
ATOM 1927 N N . ILE A 1 234 ? -25.066 -6.756 7.505 1.00 94.00 234 ILE A N 1
ATOM 1928 C CA . ILE A 1 234 ? -23.850 -7.158 6.803 1.00 94.00 234 ILE A CA 1
ATOM 1929 C C . ILE A 1 234 ? -23.980 -8.608 6.342 1.00 94.00 234 ILE A C 1
ATOM 1931 O O . ILE A 1 234 ? -23.949 -9.552 7.130 1.00 94.00 234 ILE A O 1
ATOM 1935 N N . THR A 1 235 ? -24.102 -8.778 5.030 1.00 92.44 235 THR A N 1
ATOM 1936 C CA . THR A 1 235 ? -24.147 -10.084 4.367 1.00 92.44 235 THR A CA 1
ATOM 1937 C C . THR A 1 235 ? -23.191 -10.087 3.188 1.00 92.44 235 THR A C 1
ATOM 1939 O O . THR A 1 235 ? -23.092 -9.102 2.458 1.00 92.44 235 THR A O 1
ATOM 1942 N N . PHE A 1 236 ? -22.445 -11.174 3.006 1.00 92.94 236 PHE A N 1
ATOM 1943 C CA . PHE A 1 236 ? -21.509 -11.309 1.896 1.00 92.94 236 PHE A CA 1
ATOM 1944 C C . PHE A 1 236 ? -22.182 -12.091 0.764 1.00 92.94 236 PHE A C 1
ATOM 1946 O O . PHE A 1 236 ? -22.493 -13.264 0.960 1.00 92.94 236 PHE A O 1
ATOM 1953 N N . PRO A 1 237 ? -22.385 -11.493 -0.429 1.00 91.19 237 PRO A N 1
ATOM 1954 C CA . PRO A 1 237 ? -23.016 -12.196 -1.551 1.00 91.19 237 PRO A CA 1
ATOM 1955 C C . PRO A 1 237 ? -22.254 -13.455 -1.980 1.00 91.19 237 PRO A C 1
ATOM 1957 O O . PRO A 1 237 ? -22.840 -14.396 -2.501 1.00 91.19 237 PRO A O 1
ATOM 1960 N N . TYR A 1 238 ? -20.940 -13.467 -1.750 1.00 92.00 238 TYR A N 1
ATOM 1961 C CA . TYR A 1 238 ? -20.050 -14.579 -2.055 1.00 92.00 238 TYR A CA 1
ATOM 1962 C C . TYR A 1 238 ? -19.173 -14.882 -0.841 1.00 92.00 238 TYR A C 1
ATOM 1964 O O . TYR A 1 238 ? -18.673 -13.959 -0.197 1.00 92.00 238 TYR A O 1
ATOM 1972 N N . GLY A 1 239 ? -18.955 -16.169 -0.559 1.00 90.06 239 GLY A N 1
ATOM 1973 C CA . GLY A 1 239 ? -18.042 -16.620 0.496 1.00 90.06 239 GLY A CA 1
ATOM 1974 C C . GLY A 1 239 ? -18.587 -16.530 1.921 1.00 90.06 239 GLY A C 1
ATOM 1975 O O . GLY A 1 239 ? -17.813 -16.689 2.862 1.00 90.06 239 GLY A O 1
ATOM 1976 N N . GLN A 1 240 ? -19.894 -16.310 2.109 1.00 92.88 240 GLN A N 1
ATOM 1977 C CA . GLN A 1 240 ? -20.510 -16.296 3.442 1.00 92.88 240 GLN A CA 1
ATOM 1978 C C . GLN A 1 240 ? -20.261 -17.611 4.198 1.00 92.88 240 GLN A C 1
ATOM 1980 O O . GLN A 1 240 ? -19.888 -17.578 5.369 1.00 92.88 240 GLN A O 1
ATOM 1985 N N . ASP A 1 241 ? -20.384 -18.754 3.521 1.00 92.50 241 ASP A N 1
ATOM 1986 C CA . ASP A 1 241 ? -20.134 -20.070 4.122 1.00 92.50 241 ASP A CA 1
ATOM 1987 C C . ASP A 1 241 ? -18.674 -20.241 4.549 1.00 92.50 241 ASP A C 1
ATOM 1989 O O . ASP A 1 241 ? -18.395 -20.803 5.606 1.00 92.50 241 ASP A O 1
ATOM 1993 N N . GLU A 1 242 ? -17.731 -19.694 3.779 1.00 92.94 242 GLU A N 1
ATOM 1994 C CA . GLU A 1 242 ? -16.310 -19.717 4.130 1.00 92.94 242 GLU A CA 1
ATOM 1995 C C . GLU A 1 242 ? -15.998 -18.816 5.329 1.00 92.94 242 GLU A C 1
ATOM 1997 O O . GLU A 1 242 ? -15.198 -19.189 6.187 1.00 92.94 242 GLU A O 1
ATOM 2002 N N . ILE A 1 243 ? -16.654 -17.656 5.431 1.00 91.81 243 ILE A N 1
ATOM 2003 C CA . ILE A 1 243 ? -16.544 -16.769 6.597 1.00 91.81 243 ILE A CA 1
ATOM 2004 C C . ILE A 1 243 ? -17.106 -17.468 7.839 1.00 91.81 243 ILE A C 1
ATOM 2006 O O . ILE A 1 243 ? -16.452 -17.489 8.882 1.00 91.81 243 ILE A O 1
ATOM 2010 N N . ASN A 1 244 ? -18.282 -18.088 7.724 1.00 92.00 244 ASN A N 1
ATOM 2011 C CA . ASN A 1 244 ? -18.905 -18.846 8.809 1.00 92.00 244 ASN A CA 1
ATOM 2012 C C . ASN A 1 244 ? -18.016 -20.025 9.236 1.00 92.00 244 ASN A C 1
ATOM 2014 O O . ASN A 1 244 ? -17.799 -20.251 10.430 1.00 92.00 244 ASN A O 1
ATOM 2018 N N . TYR A 1 245 ? -17.429 -20.733 8.268 1.00 91.69 245 TYR A N 1
ATOM 2019 C CA . TYR A 1 245 ? -16.460 -21.793 8.519 1.00 91.69 245 TYR A CA 1
ATOM 2020 C C . TYR A 1 245 ? -15.226 -21.264 9.264 1.00 91.69 245 TYR A C 1
ATOM 2022 O O . TYR A 1 245 ? -14.841 -21.828 10.291 1.00 91.69 245 TYR A O 1
ATOM 2030 N N . ALA A 1 246 ? -14.645 -20.150 8.815 1.00 91.38 246 ALA A N 1
ATOM 2031 C CA . ALA A 1 246 ? -13.499 -19.515 9.460 1.00 91.38 246 ALA A CA 1
ATOM 2032 C C . ALA A 1 246 ? -13.810 -19.095 10.908 1.00 91.38 246 ALA A C 1
ATOM 2034 O O . ALA A 1 246 ? -13.014 -19.366 11.813 1.00 91.38 246 ALA A O 1
ATOM 2035 N N . LEU A 1 247 ? -14.991 -18.514 11.149 1.00 90.44 247 LEU A N 1
ATOM 2036 C CA . LEU A 1 247 ? -15.478 -18.172 12.488 1.00 90.44 247 LEU A CA 1
ATOM 2037 C C . LEU A 1 247 ? -15.608 -19.416 13.378 1.00 90.44 247 LEU A C 1
ATOM 2039 O O . LEU A 1 247 ? -15.117 -19.407 14.509 1.00 90.44 247 LEU A O 1
ATOM 2043 N N . SER A 1 248 ? -16.195 -20.504 12.863 1.00 90.31 248 SER A N 1
ATOM 2044 C CA . SER A 1 248 ? -16.358 -21.767 13.604 1.00 90.31 248 SER A CA 1
ATOM 2045 C C . SER A 1 248 ? -15.017 -22.395 14.006 1.00 90.31 248 SER A C 1
ATOM 2047 O O . SER A 1 248 ? -14.882 -22.981 15.081 1.00 90.31 248 SER A O 1
ATOM 2049 N N . ARG A 1 249 ? -13.989 -22.218 13.168 1.00 90.12 249 ARG A N 1
ATOM 2050 C CA . ARG A 1 249 ? -12.627 -22.722 13.378 1.00 90.12 249 ARG A CA 1
ATOM 2051 C C . ARG A 1 249 ? -11.718 -21.745 14.127 1.00 90.12 249 ARG A C 1
ATOM 2053 O O . ARG A 1 249 ? -10.536 -22.044 14.275 1.00 90.12 249 ARG A O 1
ATOM 2060 N N . LYS A 1 250 ? -12.240 -20.603 14.595 1.00 87.62 250 LYS A N 1
ATOM 2061 C CA . LYS A 1 250 ? -11.468 -19.535 15.262 1.00 87.62 250 LYS A CA 1
ATOM 2062 C C . LYS A 1 250 ? -10.266 -19.065 14.425 1.00 87.62 250 LYS A C 1
ATOM 2064 O O . LYS A 1 250 ? -9.184 -18.807 14.945 1.00 87.62 250 LYS A O 1
ATOM 2069 N N . GLN A 1 251 ? -10.443 -18.980 13.109 1.00 90.56 251 GLN A N 1
ATOM 2070 C CA . GLN A 1 251 ? -9.414 -18.454 12.216 1.00 90.56 251 GLN A CA 1
ATOM 2071 C C . GLN A 1 251 ? -9.328 -16.926 12.317 1.00 90.56 251 GLN A C 1
ATOM 2073 O O . GLN A 1 251 ? -10.299 -16.252 12.660 1.00 90.56 251 GLN A O 1
ATOM 2078 N N . ALA A 1 252 ? -8.1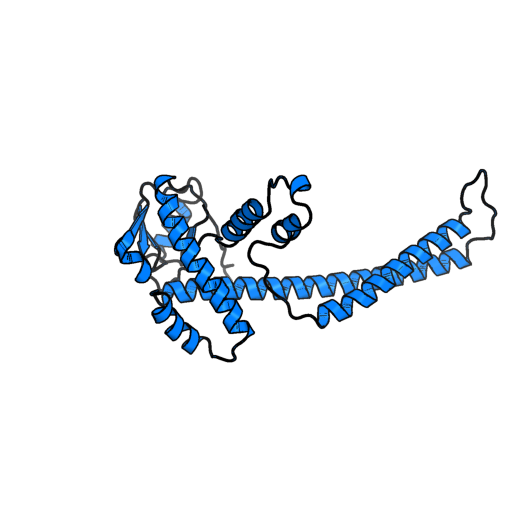53 -16.374 12.005 1.00 92.06 252 ALA A N 1
ATOM 2079 C CA . ALA A 1 252 ? -7.936 -14.932 11.977 1.00 92.06 252 ALA A CA 1
ATOM 2080 C C . ALA A 1 252 ? -8.768 -14.272 10.866 1.00 92.06 252 ALA A C 1
ATOM 2082 O O . ALA A 1 252 ? -8.697 -14.690 9.710 1.00 92.06 252 ALA A O 1
ATOM 2083 N N . LEU A 1 253 ? -9.489 -13.196 11.193 1.00 93.75 253 LEU A N 1
ATOM 2084 C CA . LEU A 1 253 ? -10.274 -12.422 10.229 1.00 93.75 253 LEU A CA 1
ATOM 2085 C C . LEU A 1 253 ? -9.792 -10.975 10.182 1.00 93.75 253 LEU A C 1
ATOM 2087 O O . LEU A 1 253 ? -9.775 -10.264 11.184 1.00 93.75 253 LEU A O 1
ATOM 2091 N N . THR A 1 254 ? -9.400 -10.513 9.000 1.00 95.31 254 THR A N 1
ATOM 2092 C CA . THR A 1 254 ? -9.001 -9.117 8.792 1.00 95.31 254 THR A CA 1
ATOM 2093 C C . THR A 1 254 ? -10.116 -8.371 8.085 1.00 95.31 254 THR A C 1
ATOM 2095 O O . THR A 1 254 ? -10.552 -8.782 7.013 1.00 95.31 254 THR A O 1
ATOM 2098 N N . TYR A 1 255 ? -10.534 -7.250 8.664 1.00 95.62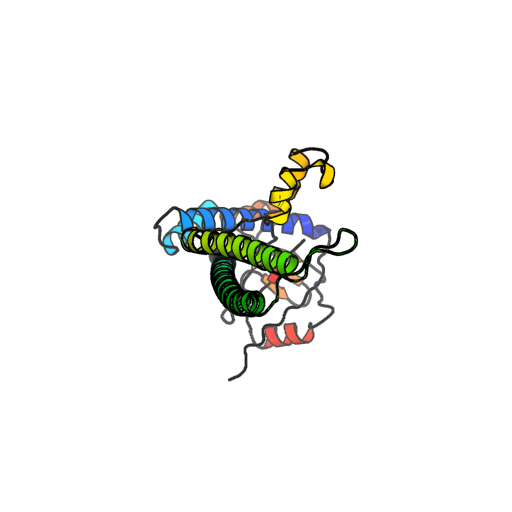 255 TYR A N 1
ATOM 2099 C CA . TYR A 1 255 ? -11.575 -6.398 8.102 1.00 95.62 255 TYR A CA 1
ATOM 2100 C C . TYR A 1 255 ? -10.934 -5.139 7.536 1.00 95.62 255 TYR A C 1
ATOM 2102 O O . TYR A 1 255 ? -10.187 -4.439 8.227 1.00 95.62 255 TYR A O 1
ATOM 2110 N N . LYS A 1 256 ? -11.212 -4.856 6.265 1.00 95.44 256 LYS A N 1
ATOM 2111 C CA . LYS A 1 256 ? -10.752 -3.657 5.571 1.00 95.44 256 LYS A CA 1
ATOM 2112 C C . LYS A 1 256 ? -11.963 -2.837 5.156 1.00 95.44 256 LYS A C 1
ATOM 2114 O O . LYS A 1 256 ? -12.810 -3.327 4.420 1.00 95.44 256 LYS A O 1
ATOM 2119 N N . PHE A 1 257 ? -11.984 -1.584 5.585 1.00 95.19 257 PHE A N 1
ATOM 2120 C CA . PHE A 1 257 ? -13.018 -0.621 5.244 1.00 95.19 257 PHE A CA 1
ATOM 2121 C C . PHE A 1 257 ? -12.476 0.310 4.164 1.00 95.19 257 PHE A C 1
ATOM 2123 O O . PHE A 1 257 ? -11.367 0.839 4.274 1.00 95.19 257 PHE A O 1
ATOM 2130 N N . SER A 1 258 ? -13.229 0.466 3.084 1.00 89.31 258 SER A N 1
ATOM 2131 C CA . SER A 1 258 ? -12.938 1.372 1.974 1.00 89.31 258 SER A CA 1
ATOM 2132 C C . SER A 1 258 ? -14.274 1.940 1.513 1.00 89.31 258 SER A C 1
ATOM 2134 O O . SER A 1 258 ? -15.197 1.163 1.279 1.00 89.31 258 SER A O 1
ATOM 2136 N N . TYR A 1 259 ? -14.372 3.263 1.467 1.00 79.12 259 TYR A N 1
ATOM 2137 C CA . TYR A 1 259 ? -15.592 4.037 1.244 1.00 79.12 259 TYR A CA 1
ATOM 2138 C C . TYR A 1 259 ? -15.284 5.203 0.308 1.00 79.12 259 TYR A C 1
ATOM 2140 O O . TYR A 1 259 ? -14.098 5.616 0.267 1.00 79.12 259 TYR A O 1
#

Nearest PDB structures (foldseek):
  4ilo-assembly1_A  TM=4.381E-01  e=5.588E-01  Chlamydia trachomatis L2/434/Bu
  4afl-assembly2_F  TM=8.706E-01  e=9.569E+00  Homo sapiens
  8i21-assembly1_A  TM=3.340E-01  e=2.971E+00  Saccharomyces cerevisiae S288C

pLDDT: mean 92.06, std 7.28, range [35.5, 98.0]

Secondary structure (DSSP, 8-state):
-----------PPPGGGHHHHHHHHHHHHHHHHHHHHHHHH----HHHHHHHHHHHTT--HHHHHHHHHHHHHHHHHHHHHHHHHHHHHHHHHHHHHHHHHHHHHHHHHSPP---STTPPPHHHHHHHHHHHHHHHHHHHHHHHHHHHHSPP---TT-HHHHHHTTSTGGGT-SSHHHHHHHHHHTT---EEE---TTSGGG-SSEEEETTEEEEEPPGGGHHHH-SEEEE-S---TTTHHHHHHHHHTT----EEE--

Radius of gyration: 27.02 Å; Cα contacts (8 Å, |Δi|>4): 266; chains: 1; bounding box: 58×54×78 Å

Sequence (259 aa):
MTSNRVVTYQTRIDSSDYSFCHEMGTLFSQIELNLYRELNRSEKPLKDLKREYLIKYHINARQFNSICLILKGKIASVNECRKLQINNLKSQIKGLEVSLKKKRKALKKTPYSCGINGQKSPRAYLKWIIHQKERKLSKLKLKLPKINETKPSILFGGRKLWKKQFNLEANGYKNHQEWLADWRNARISGFTLVGSSDESKGNQNCQLIDKTLKVRIPPGLEHLYGKYYYFENITFPYGQDEINYALSRKQALTYKFSY

Solvent-accessible surface area (backbone atoms only — not comparable to full-atom values): 14759 Å² total; per-residue (Å²): 133,82,76,85,77,83,82,86,73,68,68,83,78,64,77,86,51,46,61,60,48,49,54,53,6,44,54,48,29,53,50,45,53,51,50,54,51,42,71,74,72,46,91,71,54,70,71,57,54,48,57,53,45,32,64,75,61,28,39,49,73,64,60,52,49,21,45,50,51,53,50,50,50,52,53,51,50,53,53,50,52,48,53,51,50,53,51,51,50,53,50,50,48,53,52,49,53,53,51,47,55,53,49,56,55,49,55,73,70,47,67,91,66,76,52,64,96,90,40,73,16,72,51,56,48,51,51,50,53,49,52,55,50,50,53,51,45,52,53,49,63,62,46,52,57,55,60,71,72,51,80,88,78,87,63,82,42,39,71,72,62,63,57,37,73,82,44,37,64,90,64,75,31,94,45,71,64,60,49,49,51,52,50,52,50,51,40,39,68,27,42,57,49,62,35,38,54,93,28,66,68,1,10,80,53,46,30,79,51,96,38,35,37,40,32,58,48,40,68,68,50,27,89,81,56,40,70,54,45,76,44,73,80,50,63,44,92,53,60,45,69,56,52,52,49,34,47,76,68,35,36,53,41,68,50,74,48,77,131